Protein AF-A0A535TG79-F1 (afdb_monomer)

Mean predicted aligned error: 10.3 Å

Radius of gyration: 23.21 Å; Cα contacts (8 Å, |Δi|>4): 575; chains: 1; bounding box: 66×66×56 Å

Nearest PDB structures (foldseek):
  6aem-assembly2_B  TM=6.237E-01  e=4.304E-01  Vibrio anguillarum
  1fyh-assembly1_B  TM=4.056E-01  e=1.614E-01  Homo sapiens
  7t82-assembly2_B  TM=1.651E-01  e=1.382E-01  Staphylococcaceae
  1t5r-assembly1_F  TM=1.641E-01  e=1.884E-01  Staphylococcus phage PVL
  8dj7-assembly1_C  TM=2.093E-01  e=8.420E-01  Homo sapiens

Secondary structure (DSSP, 8-state):
---------PPP----TTGGG-SEEEEEEESSEEEEEEETT--EEEE---HHHHHHHHHTTS---------S---S----------EEE-STT-EEEE-SSEEEEEE-S--EEEEEEEESSSEEEEEEEEEEETTEEEEEEEEEEEEE-TT-EEEEEEESSS--SS--EEEE-SS-EEEEPPSEEE-TTGGG--PPPEEEEEEETTEEEEEEEPPTTS--EEEEEEESSSS--EE--S-EEPPTT-SEEEEEEEETT--B-SS-EEEE--

Solvent-accessible surface area (backbone atoms only — not comparable to full-atom values): 15442 Å² total; per-residue (Å²): 141,82,84,82,79,78,74,80,81,72,82,75,75,77,73,66,76,53,45,72,68,40,52,31,37,40,39,39,38,38,29,39,42,48,64,36,36,36,39,82,85,70,34,36,36,27,72,60,69,58,76,70,56,54,54,52,70,68,41,79,81,66,80,98,78,81,82,91,86,85,79,101,79,75,93,78,86,81,79,88,69,83,66,73,88,55,65,38,75,61,44,72,72,48,46,80,49,84,46,70,49,41,33,40,36,40,39,54,56,82,49,40,39,41,42,36,35,40,25,71,38,80,30,57,28,31,40,37,44,31,23,20,39,87,92,43,64,30,34,26,44,28,35,69,56,46,82,28,30,61,72,22,35,38,33,36,71,46,34,54,87,64,63,62,82,78,60,46,37,39,37,36,42,93,88,48,77,45,77,40,62,60,70,32,78,26,48,50,64,26,64,64,47,78,72,39,25,49,44,46,74,48,71,62,83,62,32,40,39,75,50,74,49,46,57,92,82,43,46,39,71,60,50,43,35,32,24,48,75,87,77,60,76,43,76,64,85,68,72,44,73,60,60,92,83,35,52,37,38,38,32,31,24,25,21,55,64,66,30,60,32,76,84,49,30,76,45,80,43,130

pLDDT: mean 84.08, std 22.54, range [28.81, 98.75]

Structure (mmCIF, N/CA/C/O backbone):
data_AF-A0A535TG79-F1
#
_entry.id   AF-A0A535TG79-F1
#
loop_
_atom_site.group_PDB
_atom_site.id
_atom_site.type_symbol
_atom_site.label_atom_id
_atom_site.label_alt_id
_atom_site.label_comp_id
_atom_site.label_asym_id
_atom_site.label_entity_id
_atom_site.label_seq_id
_atom_site.pdbx_PDB_ins_code
_atom_site.Cartn_x
_atom_site.Cartn_y
_atom_site.Cartn_z
_atom_site.occupancy
_atom_site.B_iso_or_equiv
_atom_site.auth_seq_id
_atom_site.auth_comp_id
_atom_site.auth_asym_id
_atom_site.auth_atom_id
_atom_site.pdbx_PDB_model_num
ATOM 1 N N . MET A 1 1 ? -35.114 24.772 5.000 1.00 37.31 1 MET A N 1
ATOM 2 C CA . MET A 1 1 ? -34.887 23.371 4.599 1.00 37.31 1 MET A CA 1
ATOM 3 C C . MET A 1 1 ? -34.227 23.437 3.242 1.00 37.31 1 MET A C 1
ATOM 5 O O . MET A 1 1 ? -34.923 23.634 2.260 1.00 37.31 1 MET A O 1
ATOM 9 N N . GLU A 1 2 ? -32.900 23.406 3.213 1.00 31.14 2 GLU A N 1
ATOM 10 C CA . GLU A 1 2 ? -32.134 23.263 1.975 1.00 31.14 2 GLU A CA 1
ATOM 11 C C . GLU A 1 2 ? -31.296 22.003 2.139 1.00 31.14 2 GLU A C 1
ATOM 13 O O . GLU A 1 2 ? -30.457 21.893 3.033 1.00 31.14 2 GLU A O 1
ATOM 18 N N . GLU A 1 3 ? -31.663 21.006 1.348 1.00 28.81 3 GLU A N 1
ATOM 19 C CA . GLU A 1 3 ? -31.124 19.661 1.355 1.00 28.81 3 GLU A CA 1
ATOM 20 C C . GLU A 1 3 ? -29.955 19.640 0.369 1.00 28.81 3 GLU A C 1
ATOM 22 O O . GLU A 1 3 ? -30.136 19.714 -0.845 1.00 28.81 3 GLU A O 1
ATOM 27 N N . ILE A 1 4 ? -28.732 19.625 0.899 1.00 36.19 4 ILE A N 1
ATOM 28 C CA . ILE A 1 4 ? -27.513 19.526 0.099 1.00 36.19 4 ILE A CA 1
ATOM 29 C C . ILE A 1 4 ? -27.281 18.036 -0.157 1.00 36.19 4 ILE A C 1
ATOM 31 O O . ILE A 1 4 ? -26.616 17.347 0.615 1.00 36.19 4 ILE A O 1
ATOM 35 N N . THR A 1 5 ? -27.885 17.507 -1.218 1.00 34.34 5 THR A N 1
ATOM 36 C CA . THR A 1 5 ? -27.636 16.138 -1.678 1.00 34.34 5 THR A CA 1
ATOM 37 C C . THR A 1 5 ? -26.241 16.060 -2.294 1.00 34.34 5 THR A C 1
ATOM 39 O O . THR A 1 5 ? -26.044 16.374 -3.468 1.00 34.34 5 THR A O 1
ATOM 42 N N . GLY A 1 6 ? -25.255 15.658 -1.493 1.00 30.36 6 GLY A N 1
ATOM 43 C CA . GLY A 1 6 ? -23.942 15.253 -1.982 1.00 30.36 6 GLY A CA 1
ATOM 44 C C . GLY A 1 6 ? -24.052 13.919 -2.713 1.00 30.36 6 GLY A C 1
ATOM 45 O O . GLY A 1 6 ? -24.188 12.870 -2.090 1.00 30.36 6 GLY A O 1
ATOM 46 N N . THR A 1 7 ? -24.007 13.951 -4.041 1.00 28.97 7 THR A N 1
ATOM 47 C CA . THR A 1 7 ? -23.772 12.764 -4.869 1.00 28.97 7 THR A CA 1
ATOM 48 C C . THR A 1 7 ? -22.426 12.130 -4.499 1.00 28.97 7 THR A C 1
ATOM 50 O O . THR A 1 7 ? -21.433 12.856 -4.402 1.00 28.97 7 THR A O 1
ATOM 53 N N . PRO A 1 8 ? -22.341 10.799 -4.328 1.00 32.41 8 PRO A N 1
ATOM 54 C CA . PRO A 1 8 ? -21.063 10.129 -4.145 1.00 32.41 8 PRO A CA 1
ATOM 55 C C . PRO A 1 8 ? -20.252 10.267 -5.436 1.00 32.41 8 PRO A C 1
ATOM 57 O O . PRO A 1 8 ? -20.721 9.905 -6.518 1.00 32.41 8 PRO A O 1
ATOM 60 N N . SER A 1 9 ? -19.048 10.832 -5.323 1.00 33.41 9 SER A N 1
ATOM 61 C CA . SER A 1 9 ? -18.090 10.909 -6.424 1.00 33.41 9 SER A CA 1
ATOM 62 C C . SER A 1 9 ? -17.848 9.503 -6.964 1.00 33.41 9 SER A C 1
ATOM 64 O O . SER A 1 9 ? -17.310 8.643 -6.269 1.00 33.41 9 SER A O 1
ATOM 66 N N . GLN A 1 10 ? -18.274 9.282 -8.204 1.00 32.66 10 GLN A N 1
ATOM 67 C CA . GLN A 1 10 ? -17.996 8.079 -8.971 1.00 32.66 10 GLN A CA 1
ATOM 68 C C . GLN A 1 10 ? -16.483 7.842 -9.034 1.00 32.66 10 GLN A C 1
ATOM 70 O O . GLN A 1 10 ? -15.710 8.784 -9.216 1.00 32.66 10 GLN A O 1
ATOM 75 N N . ASN A 1 11 ? -16.082 6.577 -8.884 1.00 34.84 11 ASN A N 1
ATOM 76 C CA . ASN A 1 11 ? -14.718 6.105 -9.102 1.00 34.84 11 ASN A CA 1
ATOM 77 C C . ASN A 1 11 ? -14.173 6.650 -10.431 1.00 34.84 11 ASN A C 1
ATOM 79 O O . ASN A 1 11 ? -14.700 6.276 -11.485 1.00 34.84 11 ASN A O 1
ATOM 83 N N . PRO A 1 12 ? -13.113 7.477 -10.430 1.00 34.78 12 PRO A N 1
ATOM 84 C CA . PRO A 1 12 ? -12.397 7.734 -11.657 1.00 34.78 12 PRO A CA 1
ATOM 85 C C . PRO A 1 12 ? -11.657 6.444 -12.013 1.00 34.78 12 PRO A C 1
ATOM 87 O O . PRO A 1 12 ? -10.817 5.950 -11.263 1.00 34.78 12 PRO A O 1
ATOM 90 N N . ASN A 1 13 ? -12.034 5.878 -13.154 1.00 37.28 13 ASN A N 1
ATOM 91 C CA . ASN A 1 13 ? -11.287 4.861 -13.882 1.00 37.28 13 ASN A CA 1
ATOM 92 C C . ASN A 1 13 ? -9.772 5.167 -13.775 1.00 37.28 13 ASN A C 1
ATOM 94 O O . ASN A 1 13 ? -9.396 6.299 -14.098 1.00 37.28 13 ASN A O 1
ATOM 98 N N . PRO A 1 14 ? -8.905 4.253 -13.292 1.00 43.69 14 PRO A N 1
ATOM 99 C CA . PRO A 1 14 ? -7.503 4.562 -13.024 1.00 43.69 14 PRO A CA 1
ATOM 100 C C . PRO A 1 14 ? -6.734 4.667 -14.343 1.00 43.69 14 PRO A C 1
ATOM 102 O O . PRO A 1 14 ? -6.039 3.746 -14.760 1.00 43.69 14 PRO A O 1
ATOM 105 N N . GLN A 1 15 ? -6.865 5.796 -15.037 1.00 45.34 15 GLN A N 1
ATOM 106 C CA . GLN A 1 15 ? -5.988 6.098 -16.154 1.00 45.34 15 GLN A CA 1
ATOM 107 C C . GLN A 1 15 ? -4.592 6.352 -15.590 1.00 45.34 15 GLN A C 1
ATOM 109 O O . GLN A 1 15 ? -4.335 7.384 -14.976 1.00 45.34 15 GLN A O 1
ATOM 114 N N . THR A 1 16 ? -3.678 5.420 -15.844 1.00 53.31 16 THR A N 1
ATOM 115 C CA . THR A 1 16 ? -2.222 5.505 -15.629 1.00 53.31 16 THR A CA 1
ATOM 116 C C . THR A 1 16 ? -1.558 6.553 -16.542 1.00 53.31 16 THR A C 1
ATOM 118 O O . THR A 1 16 ? -0.435 6.374 -17.010 1.00 53.31 16 THR A O 1
ATOM 121 N N . SER A 1 17 ? -2.266 7.650 -16.832 1.00 55.91 17 SER A N 1
ATOM 122 C CA . SER A 1 17 ? -2.030 8.562 -17.955 1.00 55.91 17 SER A CA 1
ATOM 123 C C . SER A 1 17 ? -0.645 9.215 -17.960 1.00 55.91 17 SER A C 1
ATOM 125 O O . SER A 1 17 ? -0.146 9.531 -19.038 1.00 55.91 17 SER A O 1
ATOM 127 N N . GLY A 1 18 ? 0.018 9.354 -16.804 1.00 69.44 18 GLY A N 1
ATOM 128 C CA . GLY A 1 18 ? 1.393 9.850 -16.739 1.00 69.44 18 GLY A CA 1
ATOM 129 C C . GLY A 1 18 ? 2.471 8.800 -17.040 1.00 69.44 18 GLY A C 1
ATOM 130 O O . GLY A 1 18 ? 3.529 9.144 -17.567 1.00 69.44 18 GLY A O 1
ATOM 131 N N . LEU A 1 19 ? 2.233 7.520 -16.733 1.00 82.12 19 LEU A N 1
ATOM 132 C CA . LEU A 1 19 ? 3.276 6.484 -16.698 1.00 82.12 19 LEU A CA 1
ATOM 133 C C . LEU A 1 19 ? 3.769 6.015 -18.072 1.00 82.12 19 LEU A C 1
ATOM 135 O O . LEU A 1 19 ? 4.864 5.463 -18.158 1.00 82.12 19 LEU A O 1
ATOM 139 N N . SER A 1 20 ? 3.003 6.240 -19.140 1.00 82.56 20 SER A N 1
ATOM 140 C CA . SER A 1 20 ? 3.397 5.891 -20.515 1.00 82.56 20 SER A CA 1
ATOM 141 C C . SER A 1 20 ? 4.601 6.691 -21.023 1.00 82.56 20 SER A C 1
ATOM 143 O O . SER A 1 20 ? 5.273 6.269 -21.958 1.00 82.56 20 SER A O 1
ATOM 145 N N . SER A 1 21 ? 4.891 7.836 -20.400 1.00 88.75 21 SER A N 1
ATOM 146 C CA . SER A 1 21 ? 6.032 8.695 -20.736 1.00 88.75 21 SER A CA 1
ATOM 147 C C . SER A 1 21 ? 7.263 8.463 -19.852 1.00 88.75 21 SER A C 1
ATOM 149 O O . SER A 1 21 ? 8.228 9.220 -19.951 1.00 88.75 21 SER A O 1
ATOM 151 N N . ALA A 1 22 ? 7.225 7.471 -18.957 1.00 93.12 22 ALA A N 1
ATOM 152 C CA . ALA A 1 22 ? 8.310 7.221 -18.020 1.00 93.12 22 ALA A CA 1
ATOM 153 C C . ALA A 1 22 ? 9.579 6.698 -18.720 1.00 93.12 22 ALA A C 1
ATOM 155 O O . ALA A 1 22 ? 9.508 5.862 -19.618 1.00 93.12 22 ALA A O 1
ATOM 156 N N . ASP A 1 23 ? 10.742 7.164 -18.265 1.00 94.31 23 ASP A N 1
ATOM 157 C CA . ASP A 1 23 ? 12.065 6.663 -18.650 1.00 94.31 23 ASP A CA 1
ATOM 158 C C . ASP A 1 23 ? 12.710 5.791 -17.561 1.00 94.31 23 ASP A C 1
ATOM 160 O O . ASP A 1 23 ? 13.651 5.042 -17.831 1.00 94.31 23 ASP A O 1
ATOM 164 N N . ARG A 1 24 ? 12.219 5.894 -16.319 1.00 96.31 24 ARG A N 1
ATOM 165 C CA . ARG A 1 24 ? 12.723 5.173 -15.146 1.00 96.31 24 ARG A CA 1
ATOM 166 C C . ARG A 1 24 ? 11.591 4.873 -14.172 1.00 96.31 24 ARG A C 1
ATOM 168 O O . ARG A 1 24 ? 10.646 5.651 -14.041 1.00 96.31 24 ARG A O 1
ATOM 175 N N . TRP A 1 25 ? 11.735 3.787 -13.417 1.00 97.06 25 TRP A N 1
ATOM 176 C CA . TRP A 1 25 ? 10.739 3.329 -12.450 1.00 97.06 25 TRP A CA 1
ATOM 177 C C . TRP A 1 25 ? 11.382 2.996 -11.111 1.00 97.06 25 TRP A C 1
ATOM 179 O O . TRP A 1 25 ? 12.424 2.344 -11.050 1.00 97.06 25 TRP A O 1
ATOM 189 N N . LEU A 1 26 ? 10.745 3.432 -10.028 1.00 97.81 26 LEU A N 1
ATOM 190 C CA . LEU A 1 26 ? 11.129 3.099 -8.663 1.00 97.81 26 LEU A CA 1
ATOM 191 C C . LEU A 1 26 ? 10.044 2.227 -8.035 1.00 97.81 26 LEU A C 1
ATOM 193 O O . LEU A 1 26 ? 8.944 2.705 -7.750 1.00 97.81 26 LEU A O 1
ATOM 197 N N . LEU A 1 27 ? 10.388 0.971 -7.768 1.00 98.50 27 LEU A N 1
ATOM 198 C CA . LEU A 1 27 ? 9.608 0.084 -6.917 1.00 98.50 27 LEU A CA 1
ATOM 199 C C . LEU A 1 27 ? 10.064 0.271 -5.468 1.00 98.50 27 LEU A C 1
ATOM 201 O O . LEU A 1 27 ? 11.254 0.156 -5.168 1.00 98.50 27 LEU A O 1
ATOM 205 N N . ARG A 1 28 ? 9.126 0.535 -4.561 1.00 98.31 28 ARG A N 1
ATOM 206 C CA . ARG A 1 28 ? 9.353 0.486 -3.112 1.00 98.31 28 ARG A CA 1
ATOM 207 C C . ARG A 1 28 ? 8.354 -0.471 -2.493 1.00 98.31 28 ARG A C 1
ATOM 209 O O . ARG A 1 28 ? 7.172 -0.413 -2.813 1.00 98.31 28 ARG A O 1
ATOM 216 N N . VAL A 1 29 ? 8.831 -1.303 -1.584 1.00 98.38 29 VAL A N 1
ATOM 217 C CA . VAL A 1 29 ? 8.017 -2.279 -0.866 1.00 98.38 29 VAL A CA 1
ATOM 218 C C . VAL A 1 29 ? 8.260 -2.090 0.620 1.00 98.38 29 VAL A C 1
ATOM 220 O O . VAL A 1 29 ? 9.416 -2.048 1.041 1.00 98.38 29 VAL A O 1
ATOM 223 N N . ARG A 1 30 ? 7.195 -1.946 1.409 1.00 97.50 30 ARG A N 1
ATOM 224 C CA . ARG A 1 30 ? 7.256 -1.957 2.877 1.00 97.50 30 ARG A CA 1
ATOM 225 C C . ARG A 1 30 ? 6.518 -3.189 3.375 1.00 97.50 30 ARG A C 1
ATOM 227 O O . ARG A 1 30 ? 5.366 -3.394 3.018 1.00 97.50 30 ARG A O 1
ATOM 234 N N . GLY A 1 31 ? 7.179 -3.997 4.186 1.00 95.94 31 GLY A N 1
ATOM 235 C CA . GLY A 1 31 ? 6.672 -5.292 4.634 1.00 95.94 31 GLY A CA 1
ATOM 236 C C . GLY A 1 31 ? 7.777 -6.340 4.660 1.00 95.94 31 GLY A C 1
ATOM 237 O O . GLY A 1 31 ? 8.830 -6.157 4.050 1.00 95.94 31 GLY A O 1
ATOM 238 N N . ASP A 1 32 ? 7.548 -7.423 5.398 1.00 95.38 32 ASP A N 1
ATOM 239 C CA . ASP A 1 32 ? 8.527 -8.498 5.581 1.00 95.38 32 ASP A CA 1
ATOM 240 C C . ASP A 1 32 ? 8.401 -9.516 4.442 1.00 95.38 32 ASP A C 1
ATOM 242 O O . ASP A 1 32 ? 7.823 -10.599 4.578 1.00 95.38 32 ASP A O 1
ATOM 246 N N . VAL A 1 33 ? 8.900 -9.110 3.274 1.00 95.88 33 VAL A N 1
ATOM 247 C CA . VAL A 1 33 ? 8.854 -9.890 2.037 1.00 95.88 33 VAL A CA 1
ATOM 248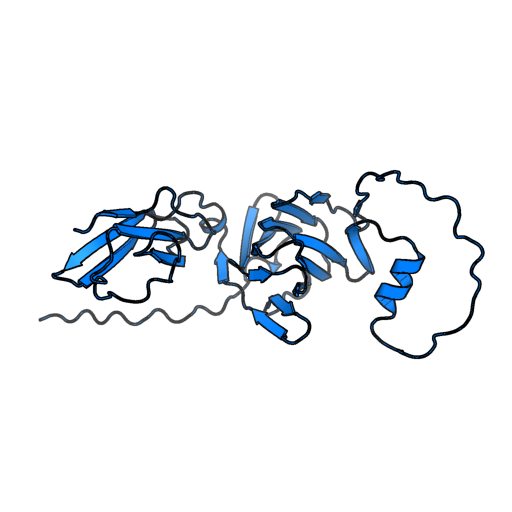 C C . VAL A 1 33 ? 10.201 -9.923 1.337 1.00 95.88 33 VAL A C 1
ATOM 250 O O . VAL A 1 33 ? 11.022 -9.013 1.435 1.00 95.88 33 VAL A O 1
ATOM 253 N N . GLN A 1 34 ? 10.410 -10.980 0.569 1.00 95.19 34 GLN A N 1
ATOM 254 C CA . GLN A 1 34 ? 11.452 -11.052 -0.436 1.00 95.19 34 GLN A CA 1
ATOM 255 C C . GLN A 1 34 ? 10.932 -10.518 -1.767 1.00 95.19 34 GLN A C 1
ATOM 257 O O . GLN A 1 34 ? 9.883 -10.958 -2.236 1.00 95.19 34 GLN A O 1
ATOM 262 N N . VAL A 1 35 ? 11.680 -9.602 -2.381 1.00 96.88 35 VAL A N 1
ATOM 263 C CA . VAL A 1 35 ? 11.358 -9.056 -3.703 1.00 96.88 35 VAL A CA 1
ATOM 264 C C . VAL A 1 35 ? 12.148 -9.795 -4.774 1.00 96.88 35 VAL A C 1
ATOM 266 O O . VAL A 1 35 ? 13.367 -9.939 -4.674 1.00 96.88 35 VAL A O 1
ATOM 269 N N . GLU A 1 36 ? 11.442 -10.220 -5.815 1.00 97.19 36 GLU A N 1
ATOM 270 C CA . GLU A 1 36 ? 12.019 -10.777 -7.031 1.00 97.19 36 GLU A CA 1
ATOM 271 C C . GLU A 1 36 ? 11.444 -10.060 -8.250 1.00 97.19 36 GLU A C 1
ATOM 273 O O . GLU A 1 36 ? 10.240 -9.820 -8.323 1.00 97.19 36 GLU A O 1
ATOM 278 N N . ILE A 1 37 ? 12.295 -9.711 -9.213 1.00 97.81 37 ILE A N 1
ATOM 279 C CA . ILE A 1 37 ? 11.866 -9.122 -10.485 1.00 97.81 37 ILE A CA 1
ATOM 280 C C . ILE A 1 37 ? 12.482 -9.915 -11.621 1.00 97.81 37 ILE A C 1
ATOM 282 O O . ILE A 1 37 ? 13.664 -10.249 -11.567 1.00 97.81 37 ILE A O 1
ATOM 286 N N . VAL A 1 38 ? 11.689 -10.193 -12.649 1.00 97.06 38 VAL A N 1
ATOM 287 C CA . VAL A 1 38 ? 12.150 -10.797 -13.901 1.00 97.06 38 VAL A CA 1
ATOM 288 C C . VAL A 1 38 ? 11.725 -9.908 -15.060 1.00 97.06 38 VAL A C 1
ATOM 290 O O . VAL A 1 38 ? 10.595 -9.410 -15.056 1.00 97.06 38 VAL A O 1
ATOM 293 N N . ASP A 1 39 ? 12.621 -9.694 -16.024 1.00 96.50 39 ASP A N 1
ATOM 294 C CA . ASP A 1 39 ? 12.279 -9.012 -17.273 1.00 96.50 39 ASP A CA 1
ATOM 295 C C . ASP A 1 39 ? 11.920 -9.969 -18.423 1.00 96.50 39 ASP A C 1
ATOM 297 O O . ASP A 1 39 ? 11.994 -11.190 -18.291 1.00 96.50 39 ASP A O 1
ATOM 301 N N . ASP A 1 40 ? 11.513 -9.420 -19.567 1.00 93.38 40 ASP A N 1
ATOM 302 C CA . ASP A 1 40 ? 11.153 -10.172 -20.779 1.00 93.38 40 ASP A CA 1
ATOM 303 C C . ASP A 1 40 ? 12.298 -11.017 -21.359 1.00 93.38 40 ASP A C 1
ATOM 305 O O . ASP A 1 40 ? 12.047 -11.971 -22.092 1.00 93.38 40 ASP A O 1
ATOM 309 N N . GLN A 1 41 ? 13.546 -10.693 -21.017 1.00 93.88 41 GLN A N 1
ATOM 310 C CA . GLN A 1 41 ? 14.741 -11.429 -21.431 1.00 93.88 41 GLN A CA 1
ATOM 311 C C . GLN A 1 41 ? 15.157 -12.492 -20.398 1.00 93.88 41 GLN A C 1
ATOM 313 O O . GLN A 1 41 ? 16.202 -13.128 -20.547 1.00 93.88 41 GLN A O 1
ATOM 318 N N . GLY A 1 42 ? 14.369 -12.681 -19.333 1.00 92.00 42 GLY A N 1
ATOM 319 C CA . GLY A 1 42 ? 14.639 -13.639 -18.260 1.00 92.00 42 GLY A CA 1
ATOM 320 C C . GLY A 1 42 ? 15.739 -13.204 -17.287 1.00 92.00 42 GLY A C 1
A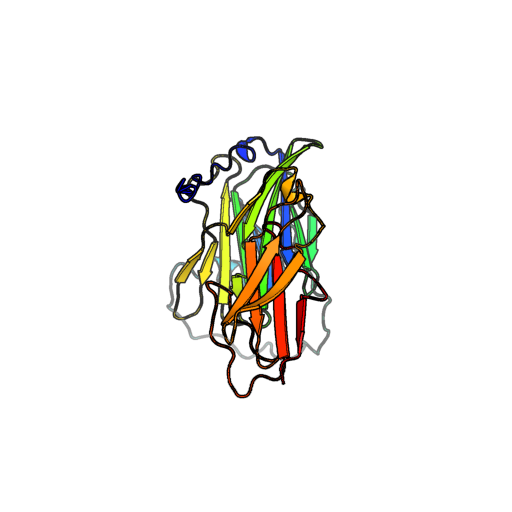TOM 321 O O . GLY A 1 42 ? 16.175 -14.008 -16.459 1.00 92.00 42 GLY A O 1
ATOM 322 N N . ARG A 1 43 ? 16.203 -11.950 -17.356 1.00 94.62 43 ARG A N 1
ATOM 323 C CA . ARG A 1 43 ? 17.179 -11.392 -16.406 1.00 94.62 43 ARG A CA 1
ATOM 324 C C . ARG A 1 43 ? 16.466 -11.079 -15.095 1.00 94.62 43 ARG A C 1
ATOM 326 O O . ARG A 1 43 ? 15.273 -10.776 -15.089 1.00 94.62 43 ARG A O 1
ATOM 333 N N . ARG A 1 44 ? 17.181 -11.172 -13.971 1.00 94.94 44 ARG A N 1
ATOM 334 C CA . ARG A 1 44 ? 16.570 -11.206 -12.636 1.00 94.94 44 ARG A CA 1
ATOM 335 C C . ARG A 1 44 ? 17.152 -10.194 -11.659 1.00 94.94 44 ARG A C 1
ATOM 337 O O . ARG A 1 44 ? 18.320 -9.813 -11.733 1.00 94.94 44 ARG A O 1
ATOM 344 N N . ILE A 1 45 ? 16.317 -9.820 -10.700 1.00 95.50 45 ILE A N 1
ATOM 345 C CA . ILE A 1 45 ? 16.686 -9.200 -9.429 1.00 95.50 45 ILE A CA 1
ATOM 346 C C . ILE A 1 45 ? 16.116 -10.077 -8.318 1.00 95.50 45 ILE A C 1
ATOM 348 O O . ILE A 1 45 ? 14.955 -10.469 -8.398 1.00 95.50 45 ILE A O 1
ATOM 352 N N . GLY A 1 46 ? 16.902 -10.382 -7.290 1.00 92.25 46 GLY A N 1
ATOM 353 C CA . GLY A 1 46 ? 16.453 -11.180 -6.144 1.00 92.25 46 GLY A CA 1
ATOM 354 C C . GLY A 1 46 ? 17.605 -11.954 -5.514 1.00 92.25 46 GLY A C 1
ATOM 355 O O . GLY A 1 46 ? 18.765 -11.673 -5.827 1.00 92.25 46 GLY A O 1
ATOM 356 N N . PRO A 1 47 ? 17.344 -12.912 -4.610 1.00 85.81 47 PRO A N 1
ATOM 357 C CA . PRO A 1 47 ? 18.402 -13.787 -4.124 1.00 85.81 47 PRO A CA 1
ATOM 358 C C . PRO A 1 47 ? 19.055 -14.564 -5.252 1.00 85.81 47 PRO A C 1
ATOM 360 O O . PRO A 1 47 ? 18.422 -14.896 -6.257 1.00 85.81 47 PRO A O 1
ATOM 363 N N . PHE A 1 48 ? 20.341 -14.828 -5.070 1.00 80.75 48 PHE A N 1
ATOM 364 C CA . PHE A 1 48 ? 21.098 -15.653 -5.984 1.00 80.75 48 PHE A CA 1
ATOM 365 C C . PHE A 1 48 ? 20.522 -17.074 -6.016 1.00 80.75 48 PHE A C 1
ATOM 367 O O . PHE A 1 48 ? 20.280 -17.670 -4.969 1.00 80.75 48 PHE A O 1
ATOM 374 N N . LEU A 1 49 ? 20.326 -17.597 -7.225 1.00 73.44 49 LEU A N 1
ATOM 375 C CA . LEU A 1 49 ? 19.931 -18.981 -7.485 1.00 73.44 49 LEU A CA 1
ATOM 376 C C . LEU A 1 49 ? 21.099 -19.689 -8.180 1.00 73.44 49 LEU A C 1
ATOM 378 O O . LEU A 1 49 ? 21.624 -19.161 -9.173 1.00 73.44 49 LEU A O 1
ATOM 382 N N . GLU A 1 50 ? 21.504 -20.863 -7.684 1.00 63.00 50 GLU A N 1
ATOM 383 C CA . GLU A 1 50 ? 22.488 -21.703 -8.378 1.00 63.00 50 GLU A CA 1
ATOM 384 C C . GLU A 1 50 ? 21.883 -22.209 -9.711 1.00 63.00 50 GLU A C 1
ATOM 386 O O . GLU A 1 50 ? 20.668 -22.209 -9.909 1.00 63.00 50 GLU A O 1
ATOM 391 N N . ARG A 1 51 ? 22.719 -22.566 -10.702 1.00 51.84 51 ARG A N 1
ATOM 392 C CA . ARG A 1 51 ? 22.239 -22.881 -12.069 1.00 51.84 51 ARG A CA 1
ATOM 393 C C . ARG A 1 51 ? 21.229 -24.036 -12.124 1.00 51.84 51 ARG A C 1
ATOM 395 O O . ARG A 1 51 ? 20.380 -24.010 -13.007 1.00 51.84 51 ARG A O 1
ATOM 402 N N . GLU A 1 52 ? 21.302 -24.993 -11.204 1.00 49.94 52 GLU A N 1
ATOM 403 C CA . GLU A 1 52 ? 20.346 -26.107 -11.107 1.00 49.94 52 GLU A CA 1
ATOM 404 C C . GLU A 1 52 ? 18.945 -25.611 -10.698 1.00 49.94 52 GLU A C 1
ATOM 406 O O . GLU A 1 52 ? 17.958 -25.956 -11.348 1.00 49.94 52 GLU A O 1
ATOM 411 N N . ASP A 1 53 ? 18.862 -24.664 -9.757 1.00 50.59 53 ASP A N 1
ATOM 412 C CA . ASP A 1 53 ? 17.601 -24.029 -9.336 1.00 50.59 53 ASP A CA 1
ATOM 413 C C . ASP A 1 53 ? 16.967 -23.175 -10.452 1.00 50.59 53 ASP A C 1
ATOM 415 O O . ASP A 1 53 ? 15.744 -23.009 -10.521 1.00 50.59 53 ASP A O 1
ATOM 419 N N . ARG A 1 54 ? 17.791 -22.622 -11.358 1.00 50.44 54 ARG A N 1
ATOM 420 C CA . ARG A 1 54 ? 17.313 -21.828 -12.507 1.00 50.44 54 ARG A CA 1
ATOM 421 C C . ARG A 1 54 ? 16.531 -22.681 -13.506 1.00 50.44 54 ARG A C 1
ATOM 423 O O . ARG A 1 54 ? 15.554 -22.194 -14.071 1.00 50.44 54 ARG A O 1
ATOM 430 N N . GLU A 1 55 ? 16.941 -23.931 -13.724 1.00 43.66 55 GLU A N 1
ATOM 431 C CA . GLU A 1 55 ? 16.235 -24.854 -14.620 1.00 43.66 55 GLU A CA 1
ATOM 432 C C . GLU A 1 55 ? 14.971 -25.437 -13.971 1.00 43.66 55 GLU A C 1
ATOM 434 O O . GLU A 1 55 ? 13.972 -25.632 -14.663 1.00 43.66 55 GLU A O 1
ATOM 439 N N . GLU A 1 56 ? 14.954 -25.638 -12.650 1.00 43.84 56 GLU A N 1
ATOM 440 C CA . GLU A 1 56 ? 13.752 -26.069 -11.920 1.00 43.84 56 GLU A CA 1
ATOM 441 C C . GLU A 1 56 ? 12.675 -24.971 -11.850 1.00 43.84 56 GLU A C 1
ATOM 443 O O . GLU A 1 56 ? 11.493 -25.250 -12.072 1.00 43.84 56 GLU A O 1
ATOM 448 N N . GLY A 1 57 ? 13.070 -23.705 -11.667 1.00 43.00 57 GLY A N 1
ATOM 449 C CA . GLY A 1 57 ? 12.164 -22.548 -11.718 1.00 43.00 57 GLY A CA 1
ATOM 450 C C . GLY A 1 57 ? 11.546 -22.289 -13.101 1.00 43.00 57 GLY A C 1
ATOM 451 O O . GLY A 1 57 ? 10.451 -21.736 -13.193 1.00 43.00 57 GLY A O 1
ATOM 452 N N . LEU A 1 58 ? 12.209 -22.735 -14.176 1.00 44.19 58 LEU A N 1
ATOM 453 C CA . LEU A 1 58 ? 11.685 -22.721 -15.550 1.00 44.19 58 LEU A CA 1
ATOM 454 C C . LEU A 1 58 ? 10.833 -23.964 -15.878 1.00 44.19 58 LEU A C 1
ATOM 456 O O . LEU A 1 58 ? 10.030 -23.928 -16.811 1.00 44.19 58 LEU A O 1
ATOM 460 N N . ARG A 1 59 ? 10.967 -25.059 -15.113 1.00 38.69 59 ARG A N 1
ATOM 461 C CA . ARG A 1 59 ? 10.237 -26.328 -15.315 1.00 38.69 59 ARG A CA 1
ATOM 462 C C . ARG A 1 59 ? 8.943 -26.461 -14.511 1.00 38.69 59 ARG A C 1
ATOM 464 O O . ARG A 1 59 ? 8.135 -27.327 -14.839 1.00 38.69 59 ARG A O 1
ATOM 471 N N . VAL A 1 60 ? 8.652 -25.574 -13.556 1.00 40.38 60 VAL A N 1
ATOM 472 C CA . VAL A 1 60 ? 7.359 -25.564 -12.827 1.00 40.38 60 VAL A CA 1
ATOM 473 C C . VAL A 1 60 ? 6.137 -25.169 -13.681 1.00 40.38 60 VAL A C 1
ATOM 475 O O . VAL A 1 60 ? 5.031 -25.042 -13.161 1.00 40.38 60 VAL A O 1
ATOM 478 N N . GLY A 1 61 ? 6.301 -25.054 -15.004 1.00 43.81 61 GLY A N 1
ATOM 479 C CA . GLY A 1 61 ? 5.204 -25.005 -15.969 1.00 43.81 61 GLY A CA 1
ATOM 480 C C . GLY A 1 61 ? 4.730 -26.368 -16.487 1.00 43.81 61 GLY A C 1
ATOM 481 O O . GLY A 1 61 ? 3.536 -26.512 -16.720 1.00 43.81 61 GLY A O 1
ATOM 482 N N . TRP A 1 62 ? 5.591 -27.377 -16.678 1.00 34.59 62 TRP A N 1
ATOM 483 C CA . TRP A 1 62 ? 5.179 -28.625 -17.342 1.00 34.59 62 TRP A CA 1
ATOM 484 C C . TRP A 1 62 ? 6.059 -29.821 -16.933 1.00 34.59 62 TRP A C 1
ATOM 486 O O . TRP A 1 62 ? 7.277 -29.776 -17.057 1.00 34.59 62 TRP A O 1
ATOM 496 N N . PHE A 1 63 ? 5.392 -30.912 -16.534 1.00 29.89 63 PHE A N 1
ATOM 497 C CA . PHE A 1 63 ? 5.892 -32.266 -16.221 1.00 29.89 63 PHE A CA 1
ATOM 498 C C . PHE A 1 63 ? 6.331 -32.574 -14.780 1.00 29.89 63 PHE A C 1
ATOM 500 O O . PHE A 1 63 ? 7.495 -32.797 -14.458 1.00 29.89 63 PHE A O 1
ATOM 507 N N . ARG A 1 64 ? 5.315 -32.824 -13.944 1.00 40.22 64 ARG A N 1
ATOM 508 C CA . ARG A 1 64 ? 5.379 -33.808 -12.854 1.00 40.22 64 ARG A CA 1
ATOM 509 C C . ARG A 1 64 ? 5.427 -35.224 -13.445 1.00 40.22 64 ARG A C 1
ATOM 511 O O . ARG A 1 64 ? 4.391 -35.873 -13.479 1.00 40.22 64 ARG A O 1
ATOM 518 N N . GLN A 1 65 ? 6.587 -35.710 -13.899 1.00 38.78 65 GLN A N 1
ATOM 519 C CA . GLN A 1 65 ? 6.839 -37.161 -13.984 1.00 38.78 65 GLN A CA 1
ATOM 520 C C . GLN A 1 65 ? 8.311 -37.518 -14.250 1.00 38.78 65 GLN A C 1
ATOM 522 O O . GLN A 1 65 ? 8.710 -37.726 -15.389 1.00 38.78 65 GLN A O 1
ATOM 527 N N . LYS A 1 66 ? 9.104 -37.642 -13.183 1.00 31.56 66 LYS A N 1
ATOM 528 C CA . LYS A 1 66 ? 9.926 -38.830 -12.875 1.00 31.56 66 LYS A CA 1
ATOM 529 C C . LYS A 1 66 ? 10.804 -38.519 -11.667 1.00 31.56 66 LYS A C 1
ATOM 531 O O . LYS A 1 66 ? 11.738 -37.734 -11.750 1.00 31.56 66 LYS A O 1
ATOM 536 N N . ARG A 1 67 ? 10.455 -39.132 -10.539 1.00 38.53 67 ARG A N 1
ATOM 537 C CA . ARG A 1 67 ? 11.417 -39.446 -9.487 1.00 38.53 67 ARG A CA 1
ATOM 538 C C . ARG A 1 67 ? 12.109 -40.765 -9.832 1.00 38.53 67 ARG A C 1
ATOM 540 O O . ARG A 1 67 ? 11.587 -41.513 -10.657 1.00 38.53 67 ARG A O 1
ATOM 547 N N . GLU A 1 68 ? 13.181 -41.005 -9.081 1.00 39.38 68 GLU A N 1
ATOM 548 C CA . GLU A 1 68 ? 13.899 -42.272 -8.886 1.00 39.38 68 GLU A CA 1
ATOM 549 C C . GLU A 1 68 ? 14.958 -42.545 -9.949 1.00 39.38 68 GLU A C 1
ATOM 551 O O . GLU A 1 68 ? 14.699 -43.141 -10.987 1.00 39.38 68 GLU A O 1
ATOM 556 N N . ASP A 1 69 ? 16.149 -41.993 -9.723 1.00 38.44 69 ASP A N 1
ATOM 557 C CA . ASP A 1 69 ? 17.320 -42.753 -9.262 1.00 38.44 69 ASP A CA 1
ATOM 558 C C . ASP A 1 69 ? 18.549 -41.846 -9.373 1.00 38.44 69 ASP A C 1
ATOM 560 O O . ASP A 1 69 ? 18.809 -41.348 -10.459 1.00 38.44 69 ASP A O 1
ATOM 564 N N . GLU A 1 70 ? 19.260 -41.596 -8.264 1.00 37.28 70 GLU A N 1
ATOM 565 C CA . GLU A 1 70 ? 20.730 -41.442 -8.227 1.00 37.28 70 GLU A CA 1
ATOM 566 C C . GLU A 1 70 ? 21.237 -41.063 -6.816 1.00 37.28 70 GLU A C 1
ATOM 568 O O . GLU A 1 70 ? 21.079 -39.945 -6.332 1.00 37.28 70 GLU A O 1
ATOM 573 N N . GLY A 1 71 ? 21.855 -42.052 -6.160 1.00 31.78 71 GLY A N 1
ATOM 574 C CA . GLY A 1 71 ? 23.188 -41.932 -5.556 1.00 31.78 71 GLY A CA 1
ATOM 575 C C . GLY A 1 71 ? 23.381 -41.044 -4.325 1.00 31.78 71 GLY A C 1
ATOM 576 O O . GLY A 1 71 ? 23.802 -39.895 -4.423 1.00 31.78 71 GLY A O 1
ATOM 577 N N . GLU A 1 72 ? 23.240 -41.639 -3.140 1.00 38.22 72 GLU A N 1
ATOM 578 C CA . GLU A 1 72 ? 23.755 -41.111 -1.872 1.00 38.22 72 GLU A CA 1
ATOM 579 C C . GLU A 1 72 ? 25.298 -41.149 -1.803 1.00 38.22 72 GLU A C 1
ATOM 581 O O . GLU A 1 72 ? 25.851 -41.957 -1.070 1.00 38.22 72 GLU A O 1
ATOM 586 N N . GLU A 1 73 ? 26.027 -40.285 -2.520 1.00 35.16 73 GLU A N 1
ATOM 587 C CA . GLU A 1 73 ? 27.506 -40.261 -2.407 1.00 35.16 73 GLU A CA 1
ATOM 588 C C . GLU A 1 73 ? 28.161 -38.864 -2.487 1.00 35.16 73 GLU A C 1
ATOM 590 O O . GLU A 1 73 ? 29.325 -38.713 -2.845 1.00 35.16 73 GLU A O 1
ATOM 595 N N . GLY A 1 74 ? 27.442 -37.815 -2.069 1.00 32.00 74 GLY A N 1
ATOM 596 C CA . GLY A 1 74 ? 27.987 -36.446 -1.949 1.00 32.00 74 GLY A CA 1
ATOM 597 C C . GLY A 1 74 ? 27.788 -35.777 -0.583 1.00 32.00 74 GLY A C 1
ATOM 598 O O . GLY A 1 74 ? 28.044 -34.585 -0.425 1.00 32.00 74 GLY A O 1
ATOM 599 N N . ARG A 1 75 ? 27.291 -36.510 0.422 1.00 37.91 75 ARG A N 1
ATOM 600 C CA . ARG A 1 75 ? 26.798 -35.955 1.698 1.00 37.91 75 ARG A CA 1
ATOM 601 C C . ARG A 1 75 ? 27.871 -35.689 2.756 1.00 37.91 75 ARG A C 1
ATOM 603 O O . ARG A 1 75 ? 27.590 -35.785 3.939 1.00 37.91 75 ARG A O 1
ATOM 610 N N . HIS A 1 76 ? 29.083 -35.298 2.391 1.00 36.72 76 HIS A N 1
ATOM 611 C CA . HIS A 1 76 ? 30.042 -34.822 3.389 1.00 36.72 76 HIS A CA 1
ATOM 612 C C . HIS A 1 76 ? 30.906 -33.723 2.788 1.00 36.72 76 HIS A C 1
ATOM 614 O O . HIS A 1 76 ? 31.847 -34.030 2.072 1.00 36.72 76 HIS A O 1
ATOM 620 N N . LEU A 1 77 ? 30.535 -32.463 3.071 1.00 38.06 77 LEU A N 1
ATOM 621 C CA . LEU A 1 77 ? 31.356 -31.233 3.141 1.00 38.06 77 LEU A CA 1
ATOM 622 C C . LEU A 1 77 ? 30.521 -29.986 2.774 1.00 38.06 77 LEU A C 1
ATOM 624 O O . LEU A 1 77 ? 30.812 -29.284 1.814 1.00 38.06 77 LEU A O 1
ATOM 628 N N . ARG A 1 78 ? 29.490 -29.657 3.562 1.00 38.06 78 ARG A N 1
ATOM 629 C CA . ARG A 1 78 ? 28.980 -28.273 3.660 1.00 38.06 78 ARG A CA 1
ATOM 630 C C . ARG A 1 78 ? 28.676 -27.959 5.125 1.00 38.06 78 ARG A C 1
ATOM 632 O O . ARG A 1 78 ? 27.531 -27.847 5.546 1.00 38.06 78 ARG A O 1
ATOM 639 N N . GLN A 1 79 ? 29.734 -27.893 5.934 1.00 35.81 79 GLN A N 1
ATOM 640 C CA . GLN A 1 79 ? 29.658 -27.266 7.252 1.00 35.81 79 GLN A CA 1
ATOM 641 C C . GLN A 1 79 ? 29.301 -25.788 7.066 1.00 35.81 79 GLN A C 1
ATOM 643 O O . GLN A 1 79 ? 30.101 -25.037 6.522 1.00 35.81 79 GLN A O 1
ATOM 648 N N . ASN A 1 80 ? 28.096 -25.414 7.501 1.00 38.09 80 ASN A N 1
ATOM 649 C CA . ASN A 1 80 ? 27.731 -24.180 8.209 1.00 38.09 80 ASN A CA 1
ATOM 650 C C . ASN A 1 80 ? 28.653 -22.948 8.042 1.00 38.09 80 ASN A C 1
ATOM 652 O O . ASN A 1 80 ? 29.074 -22.330 9.018 1.00 38.09 80 ASN A O 1
ATOM 656 N N . GLN A 1 81 ? 28.922 -22.537 6.807 1.00 33.69 81 GLN A N 1
ATOM 657 C CA . GLN A 1 81 ? 29.233 -21.148 6.506 1.00 33.69 81 GLN A CA 1
ATOM 658 C C . GLN A 1 81 ? 27.923 -20.520 6.057 1.00 33.69 81 GLN A C 1
ATOM 660 O O . GLN A 1 81 ? 27.427 -20.816 4.972 1.00 33.69 81 GLN A O 1
ATOM 665 N N . THR A 1 82 ? 27.335 -19.680 6.906 1.00 36.41 82 THR A N 1
ATOM 666 C CA . THR A 1 82 ? 26.332 -18.709 6.476 1.00 36.41 82 THR A CA 1
ATOM 667 C C . THR A 1 82 ? 27.025 -17.793 5.477 1.00 36.41 82 THR A C 1
ATOM 669 O O . THR A 1 82 ? 27.653 -16.800 5.846 1.00 36.41 82 THR A O 1
ATOM 672 N N . LEU A 1 83 ? 26.982 -18.179 4.201 1.00 41.69 83 LEU A N 1
ATOM 673 C CA . LEU A 1 83 ? 27.362 -17.300 3.111 1.00 41.69 83 LEU A CA 1
ATOM 674 C C . LEU A 1 83 ? 26.544 -16.011 3.277 1.00 41.69 83 LEU A C 1
ATOM 676 O O . LEU A 1 83 ? 25.361 -16.090 3.634 1.00 41.69 83 LEU A O 1
ATOM 680 N N . PRO A 1 84 ? 27.139 -14.824 3.067 1.00 51.16 84 PRO A N 1
ATOM 681 C CA . PRO A 1 84 ? 26.351 -13.601 3.001 1.00 51.16 84 PRO A CA 1
ATOM 682 C C . PRO A 1 84 ? 25.205 -13.818 2.010 1.00 51.16 84 PRO A C 1
ATOM 684 O O . PRO A 1 84 ? 25.386 -14.525 1.024 1.00 51.16 84 PRO A O 1
ATOM 687 N N . SER A 1 85 ? 24.023 -13.253 2.261 1.00 60.97 85 SER A N 1
ATOM 688 C CA . SER A 1 85 ? 22.917 -13.333 1.303 1.00 60.97 85 SER A CA 1
ATOM 689 C C . SER A 1 85 ? 23.353 -12.675 -0.009 1.00 60.97 85 SER A C 1
ATOM 691 O O . SER A 1 85 ? 23.353 -11.448 -0.123 1.00 60.97 85 SER A O 1
ATOM 693 N N . ILE A 1 86 ? 23.799 -13.481 -0.971 1.00 79.31 86 ILE A N 1
ATOM 694 C CA . ILE A 1 86 ? 24.210 -13.007 -2.288 1.00 79.31 86 ILE A CA 1
ATOM 695 C C . ILE A 1 86 ? 22.930 -12.723 -3.065 1.00 79.31 86 ILE A C 1
ATOM 697 O O . ILE A 1 86 ? 22.007 -13.539 -3.095 1.00 79.31 86 ILE A O 1
ATOM 701 N N . PHE A 1 87 ? 22.875 -11.550 -3.683 1.00 85.69 87 PHE A N 1
ATOM 702 C CA . PHE A 1 87 ? 21.779 -11.152 -4.552 1.00 85.69 87 PHE A CA 1
ATOM 703 C C . PHE A 1 87 ? 22.251 -11.127 -6.004 1.00 85.69 87 PHE A C 1
ATOM 705 O O . PHE A 1 87 ? 23.383 -10.739 -6.295 1.00 85.69 87 PHE A O 1
ATOM 712 N N . GLU A 1 88 ? 21.367 -11.523 -6.912 1.00 91.25 88 GLU A N 1
ATOM 713 C CA . GLU A 1 88 ? 21.533 -11.339 -8.347 1.00 91.25 88 GLU A CA 1
ATOM 714 C C . GLU A 1 88 ? 20.873 -10.023 -8.769 1.00 91.25 88 GLU A C 1
ATOM 716 O O . GLU A 1 88 ? 19.749 -9.724 -8.369 1.00 91.25 88 GLU A O 1
ATOM 721 N N . VAL A 1 89 ? 21.582 -9.242 -9.586 1.00 93.62 89 VAL A N 1
ATOM 722 C CA . VAL A 1 89 ? 21.061 -8.052 -10.270 1.00 93.62 89 VAL A CA 1
ATOM 723 C C . VAL A 1 89 ? 21.577 -8.100 -11.706 1.00 93.62 89 VAL A C 1
ATOM 725 O O . VAL A 1 89 ? 22.634 -7.556 -12.015 1.00 93.62 89 VAL A O 1
ATOM 728 N N . SER A 1 90 ? 20.872 -8.824 -12.576 1.00 95.44 90 SER A N 1
ATOM 729 C CA . SER A 1 90 ? 21.266 -9.023 -13.979 1.00 95.44 90 SER A CA 1
ATOM 730 C C . SER A 1 90 ? 20.475 -8.169 -14.975 1.00 95.44 90 SER A C 1
ATOM 732 O O . SER A 1 90 ? 20.845 -8.104 -16.147 1.00 95.44 90 SER A O 1
ATOM 734 N N . ILE A 1 91 ? 19.432 -7.463 -14.524 1.00 96.44 91 ILE A N 1
ATOM 735 C CA . ILE A 1 91 ? 18.697 -6.482 -15.338 1.00 96.44 91 ILE A CA 1
ATOM 736 C C . ILE A 1 91 ? 19.577 -5.228 -15.542 1.00 96.44 91 ILE A C 1
ATOM 738 O O . ILE A 1 91 ? 19.969 -4.596 -14.555 1.00 96.44 91 ILE A O 1
ATOM 742 N N . PRO A 1 92 ? 19.906 -4.825 -16.786 1.00 96.38 92 PRO A N 1
ATOM 743 C CA . PRO A 1 92 ? 20.794 -3.697 -17.035 1.00 96.38 92 PRO A CA 1
ATOM 744 C C . PRO A 1 92 ? 20.247 -2.373 -16.507 1.00 96.38 92 PRO A C 1
ATOM 746 O O . PRO A 1 92 ? 19.073 -2.044 -16.665 1.00 96.38 92 PRO A O 1
ATOM 749 N N . GLY A 1 93 ? 21.134 -1.600 -15.879 1.00 94.69 93 GLY A N 1
ATOM 750 C CA . GLY A 1 93 ? 20.785 -0.310 -15.291 1.00 94.69 93 GLY A CA 1
ATOM 751 C C . GLY A 1 93 ? 19.888 -0.404 -14.053 1.00 94.69 93 GLY A C 1
ATOM 752 O O . GLY A 1 93 ? 19.470 0.635 -13.538 1.00 94.69 93 GLY A O 1
ATOM 753 N N . ALA A 1 94 ? 19.590 -1.611 -13.563 1.00 97.44 94 ALA A N 1
ATOM 754 C CA . ALA A 1 94 ? 18.852 -1.777 -12.329 1.00 97.44 94 ALA A CA 1
ATOM 755 C C . ALA A 1 94 ? 19.745 -1.589 -11.097 1.00 97.44 94 ALA A C 1
ATOM 757 O O . ALA A 1 94 ? 20.930 -1.922 -11.099 1.00 97.44 94 ALA A O 1
ATOM 758 N N . SER A 1 95 ? 19.157 -1.096 -10.010 1.00 97.12 95 SER A N 1
ATOM 759 C CA . SER A 1 95 ? 19.780 -1.131 -8.686 1.00 97.12 95 SER A CA 1
ATOM 760 C C . SER A 1 95 ? 18.815 -1.732 -7.678 1.00 97.12 95 SER A C 1
ATOM 762 O O . SER A 1 95 ? 17.613 -1.481 -7.756 1.00 97.12 95 SER A O 1
ATOM 764 N N . TYR A 1 96 ? 19.344 -2.510 -6.738 1.00 96.25 96 TYR A N 1
ATOM 765 C CA . TYR A 1 96 ? 18.564 -3.247 -5.753 1.00 96.25 96 TYR A CA 1
ATOM 766 C C . TYR A 1 96 ? 19.100 -2.983 -4.351 1.00 96.25 96 TYR A C 1
ATOM 768 O O . TYR A 1 96 ? 20.293 -3.146 -4.095 1.00 96.25 96 TYR A O 1
ATOM 776 N N . LYS A 1 97 ? 18.216 -2.558 -3.449 1.00 95.81 97 LYS A N 1
ATOM 777 C CA . LYS A 1 97 ? 18.519 -2.319 -2.037 1.00 95.81 97 LYS A CA 1
ATOM 778 C C . LYS A 1 97 ? 17.489 -3.053 -1.179 1.00 95.81 97 LYS A C 1
ATOM 780 O O . LYS A 1 97 ? 16.447 -2.467 -0.867 1.00 95.81 97 LYS A O 1
ATOM 785 N N . PRO A 1 98 ? 17.734 -4.334 -0.863 1.00 92.81 98 PRO A N 1
ATOM 786 C CA . PRO A 1 98 ? 16.887 -5.085 0.046 1.00 92.81 98 PRO A CA 1
ATOM 787 C C . PRO A 1 98 ? 17.224 -4.773 1.501 1.00 92.81 98 PRO A C 1
ATOM 789 O O . PRO A 1 98 ? 18.374 -4.872 1.922 1.00 92.81 98 PRO A O 1
ATOM 792 N N . GLU A 1 99 ? 16.199 -4.484 2.288 1.00 90.19 99 GLU A N 1
ATOM 793 C CA . GLU A 1 99 ? 16.227 -4.546 3.747 1.00 90.19 99 GLU A CA 1
ATOM 794 C C . GLU A 1 99 ? 15.084 -5.452 4.218 1.00 90.19 99 GLU A C 1
ATOM 796 O O . GLU A 1 99 ? 14.249 -5.900 3.431 1.00 90.19 99 GLU A O 1
ATOM 801 N N . ARG A 1 100 ? 15.046 -5.759 5.518 1.00 86.94 100 ARG A N 1
ATOM 802 C CA . ARG A 1 100 ? 14.080 -6.724 6.064 1.00 86.94 100 ARG A CA 1
ATOM 803 C C . ARG A 1 100 ? 12.629 -6.284 5.868 1.00 86.94 100 ARG A C 1
ATOM 805 O O . ARG A 1 100 ? 11.797 -7.098 5.505 1.00 86.94 100 ARG A O 1
ATOM 812 N N . THR A 1 101 ? 12.334 -5.018 6.144 1.00 91.88 101 THR A N 1
ATOM 813 C CA . THR A 1 101 ? 10.967 -4.467 6.126 1.00 91.88 101 THR A CA 1
ATOM 814 C C . THR A 1 101 ? 10.785 -3.361 5.096 1.00 91.88 101 THR A C 1
ATOM 816 O O . THR A 1 101 ? 9.692 -2.811 4.967 1.00 91.88 101 THR A O 1
ATOM 819 N N . PHE A 1 102 ? 11.848 -3.018 4.373 1.00 95.81 102 PHE A N 1
ATOM 820 C CA . PHE A 1 102 ? 11.833 -2.029 3.313 1.00 95.81 102 PHE A CA 1
ATOM 821 C C . PHE A 1 102 ? 12.734 -2.498 2.180 1.00 95.81 102 PHE A C 1
ATOM 823 O O . PHE A 1 102 ? 13.880 -2.859 2.395 1.00 95.81 102 PHE A O 1
ATOM 830 N N . THR A 1 103 ? 12.236 -2.498 0.956 1.00 96.94 103 THR A N 1
ATOM 831 C CA . THR A 1 103 ? 13.044 -2.825 -0.216 1.00 96.94 103 THR A CA 1
ATOM 832 C C . THR A 1 103 ? 12.813 -1.780 -1.288 1.00 96.94 103 THR A C 1
ATOM 834 O O . THR A 1 103 ? 11.681 -1.350 -1.509 1.00 96.94 103 THR A O 1
ATOM 837 N N . SER A 1 104 ? 13.881 -1.378 -1.977 1.00 98.06 104 SER A N 1
ATOM 838 C CA . SER A 1 104 ? 13.776 -0.510 -3.149 1.00 98.06 104 SER A CA 1
ATOM 839 C C . SER A 1 104 ? 14.509 -1.082 -4.358 1.00 98.06 104 SER A C 1
ATOM 841 O O . SER A 1 104 ? 15.604 -1.636 -4.238 1.00 98.06 104 SER A O 1
ATOM 843 N N . VAL A 1 105 ? 13.887 -0.936 -5.529 1.00 98.44 105 VAL A N 1
ATOM 844 C CA . VAL A 1 105 ? 14.458 -1.292 -6.829 1.00 98.44 105 VAL A CA 1
ATOM 845 C C . VAL A 1 105 ? 14.287 -0.116 -7.781 1.00 98.44 105 VAL A C 1
ATOM 847 O O . VAL A 1 105 ? 13.173 0.365 -7.976 1.00 98.44 105 VAL A O 1
ATOM 850 N N . LEU A 1 106 ? 15.384 0.338 -8.382 1.00 98.19 106 LEU A N 1
ATOM 851 C CA . LEU A 1 106 ? 15.357 1.297 -9.487 1.00 98.19 106 LEU A CA 1
ATOM 852 C C . LEU A 1 106 ? 15.554 0.537 -10.796 1.00 98.19 106 LEU A C 1
ATOM 854 O O . LEU A 1 106 ? 16.517 -0.216 -10.903 1.00 98.19 106 LEU A O 1
ATOM 858 N N . LEU A 1 107 ? 14.687 0.775 -11.775 1.00 97.50 107 LEU A N 1
ATOM 859 C CA . LEU A 1 107 ? 14.769 0.266 -13.144 1.00 97.50 107 LEU A CA 1
ATOM 860 C C . LEU A 1 107 ? 14.959 1.465 -14.077 1.00 97.50 107 LEU A C 1
ATOM 862 O O . LEU A 1 107 ? 14.196 2.428 -13.997 1.00 97.50 107 LEU A O 1
ATOM 866 N N . THR A 1 108 ? 15.994 1.445 -14.920 1.00 96.75 108 THR A N 1
ATOM 867 C CA . THR A 1 108 ? 16.367 2.603 -15.762 1.00 96.75 108 THR A CA 1
ATOM 868 C C . THR A 1 108 ? 16.254 2.361 -17.261 1.00 96.75 108 THR A C 1
ATOM 870 O O . THR A 1 108 ? 16.636 3.215 -18.056 1.00 96.75 108 THR A O 1
ATOM 873 N N . GLN A 1 109 ? 15.745 1.197 -17.647 1.00 94.31 109 GLN A N 1
ATOM 874 C CA . GLN A 1 109 ? 15.467 0.855 -19.032 1.00 94.31 109 GLN A CA 1
ATOM 875 C C . GLN A 1 109 ? 13.975 0.549 -19.168 1.00 94.31 109 GLN A C 1
ATOM 877 O O . GLN A 1 109 ? 13.368 0.120 -18.189 1.00 94.31 109 GLN A O 1
ATOM 882 N N . PRO A 1 110 ? 13.365 0.783 -20.338 1.00 92.88 110 PRO A N 1
ATOM 883 C CA . PRO A 1 110 ? 12.046 0.243 -20.629 1.00 92.88 110 PRO A CA 1
ATOM 884 C C . PRO A 1 110 ? 12.116 -1.288 -20.755 1.00 92.88 110 PRO A C 1
ATOM 886 O O . PRO A 1 110 ? 13.152 -1.840 -21.131 1.00 92.88 110 PRO A O 1
ATOM 889 N N . GLY A 1 111 ? 11.014 -1.967 -20.456 1.00 92.88 111 GLY A N 1
ATOM 890 C CA . GLY A 1 111 ? 10.905 -3.419 -20.497 1.00 92.88 111 GLY A CA 1
ATOM 891 C C . GLY A 1 111 ? 9.531 -3.922 -20.057 1.00 92.88 111 GLY A C 1
ATOM 892 O O . GLY A 1 111 ? 8.639 -3.153 -19.691 1.00 92.88 111 GLY A O 1
ATOM 893 N N . MET A 1 112 ? 9.367 -5.242 -20.069 1.00 94.81 112 MET A N 1
ATOM 894 C CA . MET A 1 112 ? 8.305 -5.898 -19.306 1.00 94.81 112 MET A CA 1
ATOM 895 C C . MET A 1 112 ? 8.891 -6.326 -17.973 1.00 94.81 112 MET A C 1
ATOM 897 O O . MET A 1 112 ? 9.926 -6.981 -17.965 1.00 94.81 112 MET A O 1
ATOM 901 N N . TYR A 1 113 ? 8.228 -6.021 -16.866 1.00 96.56 113 TYR A N 1
ATOM 902 C CA . TYR A 1 113 ? 8.679 -6.423 -15.539 1.00 96.56 113 TYR A CA 1
ATOM 903 C C . TYR A 1 113 ? 7.607 -7.235 -14.838 1.00 96.56 113 TYR A C 1
ATOM 905 O O . TYR A 1 113 ? 6.483 -6.766 -14.676 1.00 96.56 113 TYR A O 1
ATOM 913 N N . THR A 1 114 ? 7.960 -8.437 -14.392 1.00 97.75 114 THR A N 1
ATOM 914 C CA . THR A 1 114 ? 7.149 -9.206 -13.445 1.00 97.75 114 THR A CA 1
ATOM 915 C C . THR A 1 114 ? 7.761 -9.058 -12.064 1.00 97.75 114 THR A C 1
ATOM 917 O O . THR A 1 114 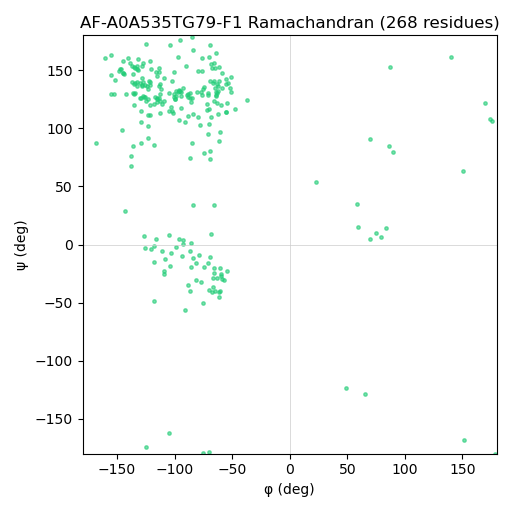? 8.866 -9.541 -11.826 1.00 97.75 114 THR A O 1
ATOM 920 N N . CYS A 1 115 ? 7.048 -8.387 -11.166 1.00 98.06 115 CYS A N 1
ATOM 921 C CA . CYS A 1 115 ? 7.451 -8.162 -9.783 1.00 98.06 115 CYS A CA 1
ATOM 922 C C . CYS A 1 115 ? 6.728 -9.166 -8.886 1.00 98.06 115 CYS A C 1
ATOM 924 O O . CYS A 1 115 ? 5.499 -9.216 -8.907 1.00 98.06 115 CYS A O 1
ATOM 926 N N . LYS A 1 116 ? 7.471 -9.935 -8.088 1.00 97.88 116 LYS A N 1
ATOM 927 C CA . LYS A 1 116 ? 6.951 -10.922 -7.138 1.00 97.88 116 LYS A CA 1
ATOM 928 C C . LYS A 1 116 ? 7.428 -10.615 -5.719 1.00 97.88 116 LYS A C 1
ATOM 930 O O . LYS A 1 116 ? 8.581 -10.248 -5.498 1.00 97.88 116 LYS A O 1
ATOM 935 N N . PHE A 1 117 ? 6.530 -10.801 -4.761 1.00 97.62 117 PHE A N 1
ATOM 936 C CA . PHE A 1 117 ? 6.724 -10.571 -3.334 1.00 97.62 117 PHE A CA 1
ATOM 937 C C . PHE A 1 117 ? 6.430 -11.872 -2.592 1.00 97.62 117 PHE A C 1
ATOM 939 O O . PHE A 1 117 ? 5.284 -12.318 -2.574 1.00 97.62 117 PHE A O 1
ATOM 946 N N . LEU A 1 118 ? 7.450 -12.501 -2.009 1.00 95.69 118 LEU A N 1
ATOM 9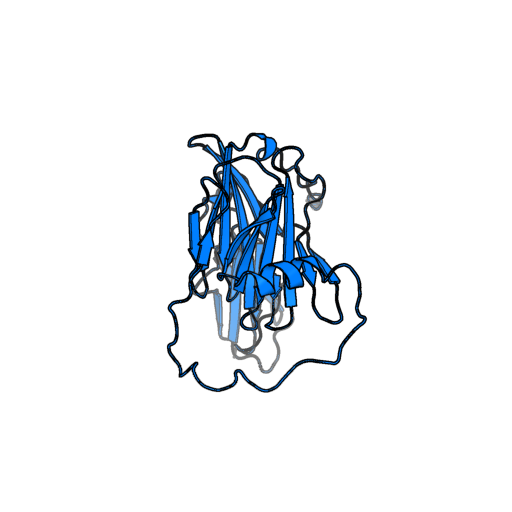47 C CA . LEU A 1 118 ? 7.297 -13.737 -1.236 1.00 95.69 118 LEU A CA 1
ATOM 948 C C . LEU A 1 118 ? 7.309 -13.414 0.258 1.00 95.69 118 LEU A C 1
ATOM 950 O O . LEU A 1 118 ? 8.235 -12.754 0.730 1.00 95.69 118 LEU A O 1
ATOM 954 N N . GLY A 1 119 ? 6.297 -13.864 1.001 1.00 93.75 119 GLY A N 1
ATOM 955 C CA . GLY A 1 119 ? 6.208 -13.598 2.437 1.00 93.75 119 GLY A CA 1
ATOM 956 C C . GLY A 1 119 ? 7.309 -14.275 3.245 1.00 93.75 119 GLY A C 1
ATOM 957 O O . GLY A 1 119 ? 7.647 -15.430 3.000 1.00 93.75 119 GLY A O 1
ATOM 958 N N . ARG A 1 120 ? 7.852 -13.557 4.233 1.00 92.81 120 ARG A N 1
ATOM 959 C CA . ARG A 1 120 ? 8.802 -14.096 5.227 1.00 92.81 120 ARG A CA 1
ATOM 960 C C . ARG A 1 120 ? 8.205 -14.221 6.621 1.00 92.81 120 ARG A C 1
ATOM 962 O O . ARG A 1 120 ? 8.710 -14.988 7.427 1.00 92.81 120 ARG A O 1
ATOM 969 N N . SER A 1 121 ? 7.164 -13.444 6.891 1.00 93.75 121 SER A N 1
ATOM 970 C CA . SER A 1 121 ? 6.299 -13.523 8.063 1.00 93.75 121 SER A CA 1
ATOM 971 C C . SER A 1 121 ? 4.935 -12.917 7.698 1.00 93.75 121 SER A C 1
ATOM 973 O O . SER A 1 121 ? 4.837 -12.223 6.677 1.00 93.75 121 SER A O 1
ATOM 975 N N . PRO A 1 122 ? 3.862 -13.168 8.473 1.00 94.25 122 PRO A N 1
ATOM 976 C CA . PRO A 1 122 ? 2.592 -12.471 8.286 1.00 94.25 122 PRO A CA 1
ATOM 977 C C . PRO A 1 122 ? 2.780 -10.951 8.351 1.00 94.25 122 PRO A C 1
ATOM 979 O O . PRO A 1 122 ? 3.128 -10.398 9.393 1.00 94.25 122 PRO A O 1
ATOM 982 N N . SER A 1 123 ? 2.550 -10.268 7.231 1.00 92.94 123 SER A N 1
ATOM 983 C CA . SER A 1 123 ? 2.698 -8.819 7.123 1.00 92.94 123 SER A CA 1
ATOM 984 C C . SER A 1 123 ? 1.662 -8.208 6.179 1.00 92.94 123 SER A C 1
ATOM 986 O O . SER A 1 123 ? 1.233 -8.823 5.203 1.00 92.94 123 SER A O 1
ATOM 988 N N . ALA A 1 124 ? 1.247 -6.980 6.494 1.00 94.88 124 ALA A N 1
ATOM 989 C CA . ALA A 1 124 ? 0.475 -6.134 5.593 1.00 94.88 124 ALA A CA 1
ATOM 990 C C . ALA A 1 124 ? 1.469 -5.334 4.743 1.00 94.88 124 ALA A C 1
ATOM 992 O O . ALA A 1 124 ? 2.207 -4.502 5.273 1.00 94.88 124 ALA A O 1
ATOM 993 N N . VAL A 1 125 ? 1.540 -5.647 3.451 1.00 97.38 125 VAL A N 1
ATOM 994 C CA . VAL A 1 125 ? 2.594 -5.177 2.550 1.00 97.38 125 VAL A CA 1
ATOM 995 C C . VAL A 1 125 ? 2.100 -4.002 1.721 1.00 97.38 125 VAL A C 1
ATOM 997 O O . VAL A 1 125 ? 1.108 -4.108 1.003 1.00 97.38 125 VAL A O 1
ATOM 1000 N N . ASP A 1 126 ? 2.831 -2.897 1.784 1.00 98.12 126 ASP A N 1
ATOM 1001 C CA . ASP A 1 126 ? 2.620 -1.737 0.927 1.00 98.12 126 ASP A CA 1
ATOM 1002 C C . ASP A 1 126 ? 3.560 -1.799 -0.281 1.00 98.12 126 ASP A C 1
ATOM 1004 O O . ASP A 1 126 ? 4.773 -1.984 -0.130 1.00 98.12 126 ASP A O 1
ATOM 1008 N N . VAL A 1 127 ? 3.022 -1.586 -1.482 1.00 98.56 127 VAL A N 1
ATOM 1009 C CA . VAL A 1 127 ? 3.785 -1.593 -2.738 1.00 98.56 127 VAL A CA 1
ATOM 1010 C C . VAL A 1 127 ? 3.567 -0.281 -3.477 1.00 98.56 127 VAL A C 1
ATOM 1012 O O . VAL A 1 127 ? 2.438 0.073 -3.804 1.00 98.56 127 VAL A O 1
ATOM 1015 N N . TYR A 1 128 ? 4.657 0.416 -3.784 1.00 98.44 128 TYR A N 1
ATOM 1016 C CA . TYR A 1 128 ? 4.665 1.650 -4.564 1.00 98.44 128 TYR A CA 1
ATOM 1017 C C . TYR A 1 128 ? 5.442 1.429 -5.855 1.00 98.44 128 TYR A C 1
ATOM 1019 O O . TYR A 1 128 ? 6.612 1.048 -5.804 1.00 98.44 128 TYR A O 1
ATOM 1027 N N . PHE A 1 129 ? 4.837 1.739 -6.996 1.00 97.81 129 PHE A N 1
ATOM 1028 C CA . PHE A 1 129 ? 5.503 1.727 -8.294 1.00 97.81 129 PHE A CA 1
ATOM 1029 C C . PHE A 1 129 ? 5.382 3.108 -8.937 1.00 97.81 129 PHE A C 1
ATOM 1031 O O . PHE A 1 129 ? 4.319 3.495 -9.422 1.00 97.81 129 PHE A O 1
ATOM 1038 N N . THR A 1 130 ? 6.467 3.878 -8.873 1.00 97.56 130 THR A N 1
ATOM 1039 C CA . THR A 1 130 ? 6.519 5.270 -9.337 1.00 97.56 130 THR A CA 1
ATOM 1040 C C . THR A 1 130 ? 7.272 5.365 -10.656 1.00 97.56 130 THR A C 1
ATOM 1042 O O . THR A 1 130 ? 8.408 4.897 -10.733 1.00 97.56 130 THR A O 1
ATOM 1045 N N . GLY A 1 131 ? 6.696 6.037 -11.653 1.00 96.00 131 GLY A N 1
ATOM 1046 C CA . GLY A 1 131 ? 7.420 6.421 -12.866 1.00 96.00 131 GLY A CA 1
ATOM 1047 C C . GLY A 1 131 ? 8.079 7.795 -12.751 1.00 96.00 131 GLY A C 1
ATOM 1048 O O . GLY A 1 131 ? 7.624 8.676 -12.018 1.00 96.00 131 GLY A O 1
ATOM 1049 N N . PHE A 1 132 ? 9.148 7.985 -13.510 1.00 96.38 132 PHE A N 1
ATOM 1050 C CA . PHE A 1 132 ? 9.843 9.255 -13.678 1.00 96.38 132 PHE A CA 1
ATOM 1051 C C . PHE A 1 132 ? 10.080 9.502 -15.160 1.00 96.38 132 PHE A C 1
ATOM 1053 O O . PHE A 1 132 ? 10.237 8.549 -15.914 1.00 96.38 132 PHE A O 1
ATOM 1060 N N . ASN A 1 133 ? 10.124 10.768 -15.558 1.00 94.69 133 ASN A N 1
ATOM 1061 C CA . ASN A 1 133 ? 10.644 11.205 -16.848 1.00 94.69 133 ASN A CA 1
ATOM 1062 C C . ASN A 1 133 ? 11.653 12.319 -16.575 1.00 94.69 133 ASN A C 1
ATOM 1064 O O . ASN A 1 133 ? 11.294 13.363 -16.019 1.00 94.69 133 ASN A O 1
ATOM 1068 N N . ALA A 1 134 ? 12.926 12.073 -16.885 1.00 91.00 134 ALA A N 1
ATOM 1069 C CA . ALA A 1 134 ? 14.036 12.897 -16.438 1.00 91.00 134 ALA A CA 1
ATOM 1070 C C . ALA A 1 134 ? 13.931 13.161 -14.922 1.00 91.00 134 ALA A C 1
ATOM 1072 O O . ALA A 1 134 ? 13.867 12.226 -14.126 1.00 91.00 134 ALA A O 1
ATOM 1073 N N . THR A 1 135 ? 13.911 14.417 -14.480 1.00 88.94 135 THR A N 1
ATOM 1074 C CA . THR A 1 135 ? 13.791 14.777 -13.057 1.00 88.94 135 THR A CA 1
ATOM 1075 C C . THR A 1 135 ? 12.345 14.862 -12.560 1.00 88.94 135 THR A C 1
ATOM 1077 O O . THR A 1 135 ? 12.130 15.038 -11.360 1.00 88.94 135 THR A O 1
ATOM 1080 N N . THR A 1 136 ? 11.356 14.717 -13.444 1.00 93.00 136 THR A N 1
ATOM 1081 C CA . THR A 1 136 ? 9.939 14.842 -13.102 1.00 93.00 136 THR A CA 1
ATOM 1082 C C . THR A 1 136 ? 9.390 13.507 -12.614 1.00 93.00 136 THR A C 1
ATOM 1084 O O . THR A 1 136 ? 9.493 12.483 -13.288 1.00 93.00 136 THR A O 1
ATOM 1087 N N . ARG A 1 137 ? 8.778 13.524 -11.428 1.00 95.12 137 ARG A N 1
ATOM 1088 C CA . ARG A 1 137 ? 7.981 12.410 -10.906 1.00 95.12 137 ARG A CA 1
ATOM 1089 C C . ARG A 1 137 ? 6.641 12.363 -11.640 1.00 95.12 137 ARG A C 1
ATOM 1091 O O . ARG A 1 137 ? 6.016 13.405 -11.811 1.00 95.12 137 ARG A O 1
ATOM 1098 N N . LEU A 1 138 ? 6.219 11.173 -12.044 1.00 96.00 138 LEU A N 1
ATOM 1099 C CA . LEU A 1 138 ? 4.923 10.905 -12.668 1.00 96.00 138 LEU A CA 1
ATOM 1100 C C . LEU A 1 138 ? 3.997 10.230 -11.645 1.00 96.00 138 LEU A C 1
ATOM 1102 O O . LEU A 1 138 ? 4.246 10.288 -10.437 1.00 96.00 138 LEU A O 1
ATOM 1106 N N . ASP A 1 139 ? 2.930 9.594 -12.117 1.00 95.31 139 ASP A N 1
ATOM 1107 C CA . ASP A 1 139 ? 2.008 8.890 -11.235 1.00 95.31 139 ASP A CA 1
ATOM 1108 C C . ASP A 1 139 ? 2.707 7.746 -10.476 1.00 95.31 139 ASP A C 1
ATOM 1110 O O . ASP A 1 139 ? 3.704 7.160 -10.915 1.00 95.31 139 ASP A O 1
ATOM 1114 N N . THR A 1 140 ? 2.173 7.431 -9.301 1.00 97.12 140 THR A N 1
ATOM 1115 C CA . THR A 1 140 ? 2.572 6.289 -8.481 1.00 97.12 140 THR A CA 1
ATOM 1116 C C . THR A 1 140 ? 1.387 5.356 -8.323 1.00 97.12 140 THR A C 1
ATOM 1118 O O . THR A 1 140 ? 0.353 5.745 -7.786 1.00 97.12 140 THR A O 1
ATOM 1121 N N . ILE A 1 141 ? 1.552 4.111 -8.754 1.00 97.12 141 ILE A N 1
ATOM 1122 C CA . ILE A 1 141 ? 0.625 3.035 -8.414 1.00 97.12 141 ILE A CA 1
ATOM 1123 C C . ILE A 1 141 ? 0.911 2.618 -6.976 1.00 97.12 141 ILE A C 1
ATOM 1125 O O . ILE A 1 141 ? 2.061 2.326 -6.638 1.00 97.12 141 ILE A O 1
ATOM 1129 N N . TYR A 1 142 ? -0.127 2.578 -6.148 1.00 97.94 142 TYR A N 1
ATOM 1130 C CA . TYR A 1 142 ? -0.030 2.202 -4.748 1.00 97.94 142 TYR A CA 1
ATOM 1131 C C . TYR A 1 142 ? -0.994 1.063 -4.412 1.00 97.94 142 TYR A C 1
ATOM 1133 O O . TYR A 1 142 ? -2.196 1.162 -4.660 1.00 97.94 142 TYR A O 1
ATOM 1141 N N . PHE A 1 143 ? -0.462 -0.006 -3.822 1.00 98.31 143 PHE A N 1
ATOM 1142 C CA . PHE A 1 143 ? -1.229 -1.065 -3.171 1.00 98.31 143 PHE A CA 1
ATOM 1143 C C . PHE A 1 143 ? -0.978 -0.980 -1.670 1.00 98.31 143 PHE A C 1
ATOM 1145 O O . PHE A 1 143 ? 0.172 -1.076 -1.238 1.00 98.31 143 PHE A O 1
ATOM 1152 N N . HIS A 1 144 ? -2.041 -0.795 -0.896 1.00 97.00 144 HIS A N 1
ATOM 1153 C CA . HIS A 1 144 ? -1.983 -0.689 0.554 1.00 97.00 144 HIS A CA 1
ATOM 1154 C C . HIS A 1 144 ? -2.268 -2.033 1.218 1.00 97.00 144 HIS A C 1
ATOM 1156 O O . HIS A 1 144 ? -3.268 -2.681 0.901 1.00 97.00 144 HIS A O 1
ATOM 1162 N N . GLY A 1 145 ? -1.439 -2.404 2.193 1.00 95.94 145 GLY A N 1
ATOM 1163 C CA . GLY A 1 145 ? -1.775 -3.435 3.173 1.00 95.94 145 GLY A CA 1
ATOM 1164 C C . GLY A 1 145 ? -2.112 -4.811 2.592 1.00 95.94 145 GLY A C 1
ATOM 1165 O O . GLY A 1 145 ? -2.955 -5.512 3.150 1.00 95.94 145 GLY A O 1
ATOM 1166 N N . VAL A 1 146 ? -1.464 -5.215 1.496 1.00 97.00 146 VAL A N 1
ATOM 1167 C CA . VAL A 1 146 ? -1.653 -6.537 0.883 1.00 97.00 146 VAL A CA 1
ATOM 1168 C C . VAL A 1 146 ? -1.283 -7.618 1.909 1.00 97.00 146 VAL A C 1
ATOM 1170 O O . VAL A 1 146 ? -0.138 -7.640 2.364 1.00 97.00 146 VAL A O 1
ATOM 1173 N N . PRO A 1 147 ? -2.202 -8.521 2.294 1.00 96.00 147 PRO A N 1
ATOM 1174 C CA . PRO A 1 147 ? -1.931 -9.496 3.342 1.00 96.00 147 PRO A CA 1
ATOM 1175 C C . PRO A 1 147 ? -1.076 -10.641 2.792 1.00 96.00 147 PRO A C 1
ATOM 1177 O O . PRO A 1 147 ? -1.580 -11.529 2.103 1.00 96.00 147 PRO A O 1
ATOM 1180 N N . ILE A 1 148 ? 0.220 -10.632 3.108 1.00 95.56 148 ILE A N 1
ATOM 1181 C CA . ILE A 1 148 ? 1.167 -11.668 2.687 1.00 95.56 148 ILE A CA 1
ATOM 1182 C C . ILE A 1 148 ? 1.695 -12.400 3.925 1.00 95.56 148 ILE A C 1
ATOM 1184 O O . ILE A 1 148 ? 2.256 -11.808 4.841 1.00 95.56 148 ILE A O 1
ATOM 1188 N N . SER A 1 149 ? 1.510 -13.715 3.943 1.00 94.81 149 SER A N 1
ATOM 1189 C CA . SER A 1 149 ? 2.093 -14.670 4.889 1.00 94.81 149 SER A CA 1
ATOM 1190 C C . SER A 1 149 ? 3.242 -15.465 4.263 1.00 94.81 149 SER A C 1
ATOM 1192 O O . SER A 1 149 ? 3.425 -15.450 3.047 1.00 94.81 149 SER A O 1
ATOM 1194 N N . GLU A 1 150 ? 3.953 -16.245 5.080 1.00 94.31 150 GLU A N 1
ATOM 1195 C CA . GLU A 1 150 ? 5.034 -17.162 4.668 1.00 94.31 150 GLU A CA 1
ATOM 1196 C C . GLU A 1 150 ? 4.638 -18.174 3.582 1.00 94.31 150 GLU A C 1
ATOM 1198 O O . GLU A 1 150 ? 5.497 -18.697 2.878 1.00 94.31 150 GLU A O 1
ATOM 1203 N N . ARG A 1 151 ? 3.340 -18.466 3.439 1.00 92.62 151 ARG A N 1
ATOM 1204 C CA . ARG A 1 151 ? 2.807 -19.434 2.462 1.00 92.62 151 ARG A CA 1
ATOM 1205 C C . ARG A 1 151 ? 2.127 -18.783 1.266 1.00 92.62 151 ARG A C 1
ATOM 1207 O O . ARG A 1 151 ? 1.476 -19.461 0.478 1.00 92.62 151 ARG A O 1
ATOM 1214 N N . SER A 1 152 ? 2.238 -17.468 1.148 1.00 94.81 152 SER A N 1
ATOM 1215 C CA . SER A 1 152 ? 1.614 -16.711 0.072 1.00 94.81 152 SER A CA 1
ATOM 1216 C C . SER A 1 152 ? 2.633 -15.841 -0.642 1.00 94.81 152 SER A C 1
ATOM 1218 O O . SER A 1 152 ? 3.653 -15.440 -0.078 1.00 94.81 152 SER A O 1
ATOM 1220 N N . SER A 1 153 ? 2.326 -15.510 -1.885 1.00 96.50 153 SER A N 1
ATOM 1221 C CA . SER A 1 153 ? 3.059 -14.512 -2.646 1.00 96.50 153 SER A CA 1
ATOM 1222 C C . SER A 1 153 ? 2.098 -13.592 -3.371 1.00 96.50 153 SER A C 1
ATOM 1224 O O . SER A 1 153 ? 0.994 -13.995 -3.725 1.00 96.50 153 SER A O 1
ATOM 1226 N N . ALA A 1 154 ? 2.535 -12.368 -3.614 1.00 97.69 154 ALA A N 1
ATOM 1227 C CA . ALA A 1 154 ? 1.846 -11.437 -4.487 1.00 97.69 154 ALA A CA 1
ATOM 1228 C C . ALA A 1 154 ? 2.697 -11.151 -5.718 1.00 97.69 154 ALA A C 1
ATOM 1230 O O . ALA A 1 154 ? 3.923 -11.121 -5.625 1.00 97.69 154 ALA A O 1
ATOM 1231 N N . GLN A 1 155 ? 2.066 -10.894 -6.857 1.00 97.88 155 GLN A N 1
ATOM 1232 C CA . GLN A 1 155 ? 2.780 -10.461 -8.051 1.00 97.88 155 GLN A CA 1
ATOM 1233 C C . GLN A 1 155 ? 1.967 -9.493 -8.900 1.00 97.88 155 GLN A C 1
ATOM 1235 O O . GLN A 1 155 ? 0.746 -9.585 -8.953 1.00 97.88 155 GLN A O 1
ATOM 1240 N N . PHE A 1 156 ? 2.647 -8.615 -9.628 1.00 96.31 156 PHE A N 1
ATOM 1241 C CA . PHE A 1 156 ? 2.055 -7.889 -10.749 1.00 96.31 156 PHE A CA 1
ATOM 1242 C C . PHE A 1 156 ? 3.037 -7.850 -11.921 1.00 96.31 156 PHE A C 1
ATOM 1244 O O . PHE A 1 156 ? 4.254 -7.920 -11.730 1.00 96.31 156 PHE A O 1
ATOM 1251 N N . ALA A 1 157 ? 2.502 -7.730 -13.133 1.00 94.81 157 ALA A N 1
ATOM 1252 C CA . ALA A 1 157 ? 3.283 -7.526 -14.345 1.00 94.81 157 ALA A CA 1
ATOM 1253 C C . ALA A 1 157 ? 3.018 -6.126 -14.905 1.00 94.81 157 ALA A C 1
ATOM 1255 O O . ALA A 1 157 ? 1.876 -5.666 -14.923 1.00 94.81 157 ALA A O 1
ATOM 1256 N N . TYR A 1 158 ? 4.069 -5.452 -15.363 1.00 94.38 158 TYR A N 1
ATOM 1257 C CA . TYR A 1 158 ? 3.982 -4.112 -15.927 1.00 94.38 158 TYR A CA 1
ATOM 1258 C C . TYR A 1 158 ? 4.814 -4.008 -17.203 1.00 94.38 158 TYR A C 1
ATOM 1260 O O . TYR A 1 158 ? 6.027 -4.216 -17.181 1.00 94.38 158 TYR A O 1
ATOM 1268 N N . SER A 1 159 ? 4.157 -3.676 -18.314 1.00 92.94 159 SER A N 1
ATOM 1269 C CA . SER A 1 159 ? 4.824 -3.293 -19.557 1.00 92.94 159 SER A CA 1
ATOM 1270 C C . SER A 1 159 ? 5.059 -1.795 -19.571 1.00 92.94 159 SER A C 1
ATOM 1272 O O . SER A 1 159 ? 4.119 -1.022 -19.398 1.00 92.94 159 SER A O 1
ATOM 1274 N N . THR A 1 160 ? 6.285 -1.362 -19.840 1.00 89.38 160 THR A N 1
ATOM 1275 C CA . THR A 1 160 ? 6.543 0.059 -20.101 1.00 89.38 160 THR A CA 1
ATOM 1276 C C . THR A 1 160 ? 6.217 0.456 -21.542 1.00 89.38 160 THR A C 1
ATOM 1278 O O . THR A 1 160 ? 6.136 1.643 -21.831 1.00 89.38 160 THR A O 1
ATOM 1281 N N . TYR A 1 161 ? 6.068 -0.514 -22.451 1.00 88.62 161 TYR A N 1
ATOM 1282 C CA . TYR A 1 161 ? 5.739 -0.275 -23.861 1.00 88.62 161 TYR A CA 1
ATOM 1283 C C . TYR A 1 161 ? 4.231 -0.168 -24.087 1.00 88.62 161 TYR A C 1
ATOM 1285 O O . TYR A 1 161 ? 3.782 0.671 -24.862 1.00 88.62 161 TYR A O 1
ATOM 1293 N N . ASP A 1 162 ? 3.468 -1.014 -23.397 1.00 88.62 162 ASP A N 1
ATOM 1294 C CA . ASP A 1 162 ? 2.012 -1.093 -23.475 1.00 88.62 162 ASP A CA 1
ATOM 1295 C C . ASP A 1 162 ? 1.427 -1.271 -22.063 1.00 88.62 162 ASP A C 1
ATOM 1297 O O . ASP A 1 162 ? 1.111 -2.394 -21.652 1.00 88.62 162 ASP A O 1
ATOM 1301 N N . PRO A 1 163 ? 1.380 -0.191 -21.256 1.00 86.75 163 PRO A N 1
ATOM 1302 C CA . PRO A 1 163 ? 0.920 -0.269 -19.877 1.00 86.75 163 PRO A CA 1
ATOM 1303 C C . PRO A 1 163 ? -0.451 -0.944 -19.763 1.00 86.75 163 PRO A C 1
ATOM 1305 O O . PRO A 1 163 ? -1.371 -0.599 -20.508 1.00 86.75 163 PRO A O 1
ATOM 1308 N N . PRO A 1 164 ? -0.632 -1.875 -18.811 1.00 84.25 164 PRO A N 1
ATOM 1309 C CA . PRO A 1 164 ? -1.886 -2.600 -18.687 1.00 84.25 164 PRO A CA 1
ATOM 1310 C C . PRO A 1 164 ? -3.032 -1.640 -18.358 1.00 84.25 164 PRO A C 1
ATOM 1312 O O . PRO A 1 164 ? -2.947 -0.858 -17.411 1.00 84.25 164 PRO A O 1
ATOM 1315 N N . VAL A 1 165 ? -4.130 -1.751 -19.111 1.00 81.94 165 VAL A N 1
ATOM 1316 C CA . VAL A 1 165 ? -5.359 -0.970 -18.876 1.00 81.94 165 VAL A CA 1
ATOM 1317 C C . VAL A 1 165 ? -5.944 -1.278 -17.495 1.00 81.94 165 VAL A C 1
ATOM 1319 O O . VAL A 1 165 ? -6.365 -0.372 -16.785 1.00 81.94 165 VAL A O 1
ATOM 1322 N N . ASN A 1 166 ? -5.919 -2.556 -17.102 1.00 87.62 166 ASN A N 1
ATOM 1323 C CA . ASN A 1 166 ? -6.347 -3.034 -15.791 1.00 87.62 166 ASN A CA 1
ATOM 1324 C C . ASN A 1 166 ? -5.151 -3.664 -15.082 1.00 87.62 166 ASN A C 1
ATOM 1326 O O . ASN A 1 166 ? -4.921 -4.870 -15.173 1.00 87.62 166 ASN A O 1
ATOM 1330 N N . LEU A 1 167 ? -4.362 -2.836 -14.405 1.00 91.88 167 LEU A N 1
ATOM 1331 C CA . LEU A 1 167 ? -3.309 -3.345 -13.542 1.00 91.88 167 LEU A CA 1
ATOM 1332 C C . LEU A 1 167 ? -3.937 -3.989 -12.305 1.00 91.88 167 LEU A C 1
ATOM 1334 O O . LEU A 1 167 ? -4.753 -3.366 -11.631 1.00 91.88 167 LEU A O 1
ATOM 1338 N N . VAL A 1 168 ? -3.515 -5.207 -11.987 1.00 96.19 168 VAL A N 1
ATOM 1339 C CA . VAL A 1 168 ? -3.860 -5.896 -10.742 1.00 96.19 168 VAL A CA 1
ATOM 1340 C C . VAL A 1 168 ? -2.610 -6.520 -10.142 1.00 96.19 168 VAL A C 1
ATOM 1342 O O . VAL A 1 168 ? -1.669 -6.879 -10.854 1.00 96.19 168 VAL A O 1
ATOM 1345 N N . LEU A 1 169 ? -2.619 -6.648 -8.823 1.00 97.94 169 LEU A N 1
ATOM 1346 C CA . LEU A 1 169 ? -1.683 -7.453 -8.065 1.00 97.94 169 LEU A CA 1
ATOM 1347 C C . LEU A 1 169 ? -2.392 -8.750 -7.681 1.00 97.94 169 LEU A C 1
ATOM 1349 O O . LEU A 1 169 ? -3.363 -8.746 -6.932 1.00 97.94 169 LEU A O 1
ATOM 1353 N N . THR A 1 170 ? -1.915 -9.865 -8.215 1.00 98.12 170 THR A N 1
ATOM 1354 C CA . THR A 1 170 ? -2.451 -11.190 -7.919 1.00 98.12 170 THR A CA 1
ATOM 1355 C C . THR A 1 170 ? -1.808 -11.713 -6.642 1.00 98.12 170 THR A C 1
ATOM 1357 O O . THR A 1 170 ? -0.611 -12.007 -6.621 1.00 98.12 170 THR A O 1
ATOM 1360 N N . LEU A 1 171 ? -2.603 -11.846 -5.587 1.00 97.44 171 LEU A N 1
ATOM 1361 C CA . LEU A 1 171 ? -2.256 -12.543 -4.358 1.00 97.44 171 LEU A CA 1
ATOM 1362 C C . LEU A 1 171 ? -2.584 -14.029 -4.513 1.00 97.44 171 LEU A C 1
ATOM 1364 O O . LEU A 1 171 ? -3.679 -14.398 -4.938 1.00 97.44 171 LEU A O 1
ATOM 1368 N N . GLN A 1 172 ? -1.630 -14.884 -4.170 1.00 96.31 172 GLN A N 1
ATOM 1369 C CA . GLN A 1 172 ? -1.744 -16.326 -4.305 1.00 96.31 172 GLN A CA 1
ATOM 1370 C C . GLN A 1 172 ? -1.217 -17.035 -3.058 1.00 96.31 172 GLN A C 1
ATOM 1372 O O . GLN A 1 172 ? -0.094 -16.784 -2.621 1.00 96.31 172 GLN A O 1
ATOM 1377 N N . ASP A 1 173 ? -2.015 -17.955 -2.529 1.00 91.56 173 ASP A N 1
ATOM 1378 C CA . ASP A 1 173 ? -1.617 -18.981 -1.564 1.00 91.56 173 ASP A CA 1
ATOM 1379 C C . ASP A 1 173 ? -1.992 -20.380 -2.104 1.00 91.56 173 ASP A C 1
ATOM 1381 O O . ASP A 1 173 ? -2.398 -20.514 -3.262 1.00 91.56 173 ASP A O 1
ATOM 1385 N N . GLU A 1 174 ? -1.813 -21.442 -1.310 1.00 88.12 174 GLU A N 1
ATOM 1386 C CA . GLU A 1 174 ? -2.105 -22.822 -1.741 1.00 88.12 174 GLU A CA 1
ATOM 1387 C C . GLU A 1 174 ? -3.576 -23.053 -2.141 1.00 88.12 174 GLU A C 1
ATOM 1389 O O . GLU A 1 174 ? -3.853 -23.940 -2.949 1.00 88.12 174 GLU A O 1
ATOM 1394 N N . ALA A 1 175 ? -4.519 -22.280 -1.594 1.00 88.44 175 ALA A N 1
ATOM 1395 C CA . ALA A 1 175 ? -5.958 -22.497 -1.753 1.00 88.44 175 ALA A CA 1
ATOM 1396 C C . ALA A 1 175 ? -6.686 -21.337 -2.450 1.00 88.44 175 ALA A C 1
ATOM 1398 O O . ALA A 1 175 ? -7.830 -21.496 -2.882 1.00 88.44 175 ALA A O 1
ATOM 1399 N N . ARG A 1 176 ? -6.055 -20.166 -2.550 1.00 89.25 176 ARG A N 1
ATOM 1400 C CA . ARG A 1 176 ? -6.699 -18.916 -2.938 1.00 89.25 176 ARG A CA 1
ATOM 1401 C C . ARG A 1 176 ? -5.857 -18.150 -3.943 1.00 89.25 176 ARG A C 1
ATOM 1403 O O . ARG A 1 176 ? -4.647 -17.992 -3.795 1.00 89.25 176 ARG A O 1
ATOM 1410 N N . ARG A 1 177 ? -6.550 -17.607 -4.940 1.00 96.06 177 ARG A N 1
ATOM 1411 C CA . ARG A 1 177 ? -6.034 -16.605 -5.865 1.00 96.06 177 ARG A CA 1
ATOM 1412 C C . ARG A 1 177 ? -6.992 -15.423 -5.869 1.00 96.06 177 ARG A C 1
ATOM 1414 O O . ARG A 1 177 ? -8.188 -15.612 -6.074 1.00 96.06 177 ARG A O 1
ATOM 1421 N N . GLU A 1 178 ? -6.467 -14.231 -5.642 1.00 96.50 178 GLU A N 1
ATOM 1422 C CA . GLU A 1 178 ? -7.229 -12.986 -5.599 1.00 96.50 178 GLU A CA 1
ATOM 1423 C C . GLU A 1 178 ? -6.498 -11.917 -6.409 1.00 96.50 178 GLU A C 1
ATOM 1425 O O . GLU A 1 178 ? -5.305 -11.703 -6.208 1.00 96.50 178 GLU A O 1
ATOM 1430 N N . ASP A 1 179 ? -7.209 -11.240 -7.307 1.00 96.88 179 ASP A N 1
ATOM 1431 C CA . ASP A 1 179 ? -6.679 -10.083 -8.022 1.00 96.88 179 ASP A CA 1
ATOM 1432 C C . ASP A 1 179 ? -7.082 -8.807 -7.278 1.00 96.88 179 ASP A C 1
ATOM 1434 O O . ASP A 1 179 ? -8.264 -8.493 -7.134 1.00 96.88 179 ASP A O 1
ATOM 1438 N N . ILE A 1 180 ? -6.082 -8.076 -6.798 1.00 96.69 180 ILE A N 1
ATOM 1439 C CA . ILE A 1 180 ? -6.235 -6.862 -6.002 1.00 96.69 180 ILE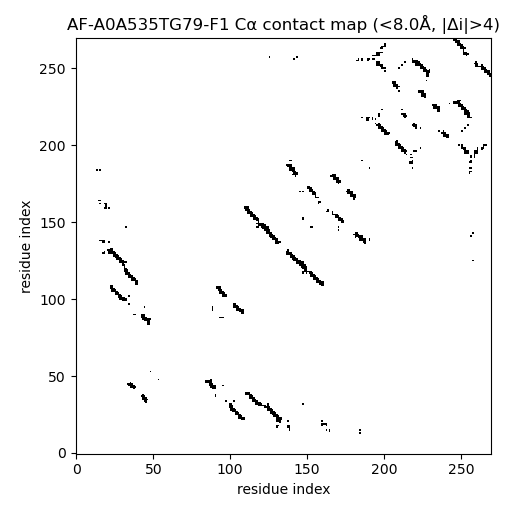 A CA 1
ATOM 1440 C C . ILE A 1 180 ? -5.943 -5.667 -6.921 1.00 96.69 180 ILE A C 1
ATOM 1442 O O . ILE A 1 180 ? -4.827 -5.567 -7.438 1.00 96.69 180 ILE A O 1
ATOM 1446 N N . PRO A 1 181 ? -6.900 -4.756 -7.170 1.00 97.06 181 PRO A N 1
ATOM 1447 C CA . PRO A 1 181 ? -6.618 -3.537 -7.923 1.00 97.06 181 PRO A CA 1
ATOM 1448 C C . PRO A 1 181 ? -5.743 -2.575 -7.097 1.00 97.06 181 PRO A C 1
ATOM 1450 O O . PRO A 1 181 ? -5.694 -2.688 -5.870 1.00 97.06 181 PRO A O 1
ATOM 1453 N N . PRO A 1 182 ? -5.072 -1.597 -7.733 1.00 96.88 182 PRO A N 1
ATOM 1454 C CA . PRO A 1 182 ? -4.401 -0.520 -7.021 1.00 96.88 182 PRO A CA 1
ATOM 1455 C C . PRO A 1 182 ? -5.339 0.138 -6.011 1.00 96.88 182 PRO A C 1
ATOM 1457 O O . PRO A 1 182 ? -6.462 0.513 -6.348 1.00 96.88 182 PRO A O 1
ATOM 1460 N N . THR A 1 183 ? -4.866 0.314 -4.780 1.00 97.06 183 THR A N 1
ATOM 1461 C CA . THR A 1 183 ? -5.589 1.063 -3.747 1.00 97.06 183 THR A CA 1
ATOM 1462 C C . THR A 1 183 ? -5.713 2.532 -4.136 1.00 97.06 183 THR A C 1
ATOM 1464 O O . THR A 1 183 ? -6.757 3.149 -3.933 1.00 97.06 183 THR A O 1
ATOM 1467 N N . ALA A 1 184 ? -4.651 3.092 -4.715 1.00 95.75 184 ALA A N 1
ATOM 1468 C CA . ALA A 1 184 ? -4.658 4.433 -5.269 1.00 95.75 184 ALA A CA 1
ATOM 1469 C C . ALA A 1 184 ? -3.716 4.533 -6.472 1.00 95.75 184 ALA A C 1
ATOM 1471 O O . ALA A 1 184 ? -2.676 3.875 -6.536 1.00 95.75 184 ALA A O 1
ATOM 1472 N N . ILE A 1 185 ? -4.069 5.415 -7.403 1.00 94.81 185 ILE A N 1
ATOM 1473 C CA . ILE A 1 185 ? -3.124 6.012 -8.343 1.00 94.81 185 ILE A CA 1
ATOM 1474 C C . ILE A 1 185 ? -2.895 7.434 -7.848 1.00 94.81 185 ILE A C 1
ATOM 1476 O O . ILE A 1 185 ? -3.841 8.220 -7.779 1.00 94.81 185 ILE A O 1
ATOM 1480 N N . LEU A 1 186 ? -1.667 7.718 -7.429 1.00 96.25 186 LEU A N 1
ATOM 1481 C CA . LEU A 1 186 ? -1.276 8.988 -6.833 1.00 96.25 186 LEU A CA 1
ATOM 1482 C C . LEU A 1 186 ? -0.611 9.848 -7.888 1.00 96.25 186 LEU A C 1
ATOM 1484 O O . LEU A 1 186 ? 0.364 9.416 -8.504 1.00 96.25 186 LEU A O 1
ATOM 1488 N N . ASN A 1 187 ? -1.080 11.077 -8.049 1.00 95.00 187 ASN A N 1
ATOM 1489 C CA . ASN A 1 187 ? -0.393 12.029 -8.911 1.00 95.00 187 ASN A CA 1
ATOM 1490 C C . ASN A 1 187 ? 0.970 12.451 -8.295 1.00 95.00 187 ASN A C 1
ATOM 1492 O O . ASN A 1 187 ? 1.285 12.127 -7.136 1.00 95.00 187 ASN A O 1
ATOM 1496 N N . PRO A 1 188 ? 1.816 13.200 -9.028 1.00 95.06 188 PRO A N 1
ATOM 1497 C CA . PRO A 1 188 ? 3.131 13.599 -8.530 1.00 95.06 188 PRO A CA 1
ATOM 1498 C C . PRO A 1 188 ? 3.104 14.381 -7.214 1.00 95.06 188 PRO A C 1
ATOM 1500 O O . PRO A 1 188 ? 4.055 14.283 -6.443 1.00 95.06 188 PRO A O 1
ATOM 1503 N N . ARG A 1 189 ? 2.048 15.158 -6.948 1.00 95.12 189 ARG A N 1
ATOM 1504 C CA . ARG A 1 189 ? 1.899 15.922 -5.704 1.00 95.12 189 ARG A CA 1
ATOM 1505 C C . ARG A 1 189 ? 1.508 15.008 -4.545 1.00 95.12 189 ARG A C 1
ATOM 1507 O O . ARG A 1 189 ? 2.164 15.046 -3.514 1.00 95.12 189 ARG A O 1
ATOM 1514 N N . GLU A 1 190 ? 0.486 14.176 -4.728 1.00 96.75 190 GLU A N 1
ATOM 1515 C CA . GLU A 1 190 ? -0.017 13.253 -3.697 1.00 96.75 190 GLU A CA 1
ATOM 1516 C C . GLU A 1 190 ? 1.063 12.257 -3.252 1.00 96.75 190 GLU A C 1
ATOM 1518 O O . GLU A 1 190 ? 1.227 12.002 -2.066 1.00 96.75 190 GLU A O 1
ATOM 1523 N N . SER A 1 191 ? 1.867 11.743 -4.188 1.00 95.75 191 SER A N 1
ATOM 1524 C CA . SER A 1 191 ? 2.961 10.802 -3.880 1.00 95.75 191 SER A CA 1
ATOM 1525 C C . SER A 1 191 ? 4.143 11.422 -3.118 1.00 95.75 191 SER A C 1
ATOM 1527 O O . SER A 1 191 ? 5.029 10.698 -2.647 1.00 95.75 191 SER A O 1
ATOM 1529 N N . GLN A 1 192 ? 4.178 12.752 -3.009 1.00 95.12 192 GLN A N 1
ATOM 1530 C CA . GLN A 1 192 ? 5.152 13.501 -2.215 1.00 95.12 192 GLN A CA 1
ATOM 1531 C C . GLN A 1 192 ? 4.607 13.913 -0.847 1.00 95.12 192 GLN A C 1
ATOM 1533 O O . GLN A 1 192 ? 5.354 14.504 -0.069 1.00 95.12 192 GLN A O 1
ATOM 1538 N N . ASP A 1 193 ? 3.347 13.606 -0.544 1.00 97.19 193 ASP A N 1
ATOM 1539 C CA . ASP A 1 193 ? 2.783 13.896 0.763 1.00 97.19 193 ASP A CA 1
ATOM 1540 C C . ASP A 1 193 ? 3.477 13.075 1.853 1.00 97.19 193 ASP A C 1
ATOM 1542 O O . ASP A 1 193 ? 3.696 11.870 1.704 1.00 97.19 193 ASP A O 1
ATOM 1546 N N . THR A 1 194 ? 3.819 13.729 2.956 1.00 96.75 194 THR A N 1
ATOM 1547 C CA . THR A 1 194 ? 4.467 13.121 4.124 1.00 96.75 194 THR A CA 1
ATOM 1548 C C . THR A 1 194 ? 3.703 13.376 5.417 1.00 96.75 194 THR A C 1
ATOM 1550 O O . THR A 1 194 ? 4.164 12.957 6.480 1.00 96.75 194 THR A O 1
ATOM 1553 N N . LEU A 1 195 ? 2.612 14.140 5.366 1.00 97.62 195 LEU A N 1
ATOM 1554 C CA . LEU A 1 195 ? 1.839 14.492 6.546 1.00 97.62 195 LEU A CA 1
ATOM 1555 C C . LEU A 1 195 ? 0.688 13.491 6.694 1.00 97.62 195 LEU A C 1
ATOM 1557 O O . LEU A 1 195 ? -0.031 13.251 5.735 1.00 97.62 195 LEU A O 1
ATOM 1561 N N . PRO A 1 196 ? 0.519 12.859 7.866 1.00 98.12 196 PRO A N 1
ATOM 1562 C CA . PRO A 1 196 ? -0.611 11.972 8.077 1.00 98.12 196 PRO A CA 1
ATOM 1563 C C . PRO A 1 196 ? -1.906 12.769 8.304 1.00 98.12 196 PRO A C 1
ATOM 1565 O O . PRO A 1 196 ? -1.850 13.918 8.764 1.00 98.12 196 PRO A O 1
ATOM 1568 N N . PRO A 1 197 ? -3.080 12.134 8.125 1.00 98.56 197 PRO A N 1
ATOM 1569 C CA . PRO A 1 197 ? -4.342 12.747 8.498 1.00 98.56 197 PRO A CA 1
ATOM 1570 C C . PRO A 1 197 ? -4.442 12.983 10.004 1.00 98.56 197 PRO A C 1
ATOM 1572 O O . PRO A 1 197 ? -3.737 12.371 10.808 1.00 98.56 197 PRO A O 1
ATOM 1575 N N . ARG A 1 198 ? -5.405 13.820 10.392 1.00 98.50 198 ARG A N 1
ATOM 1576 C CA . ARG A 1 198 ? -5.774 14.054 11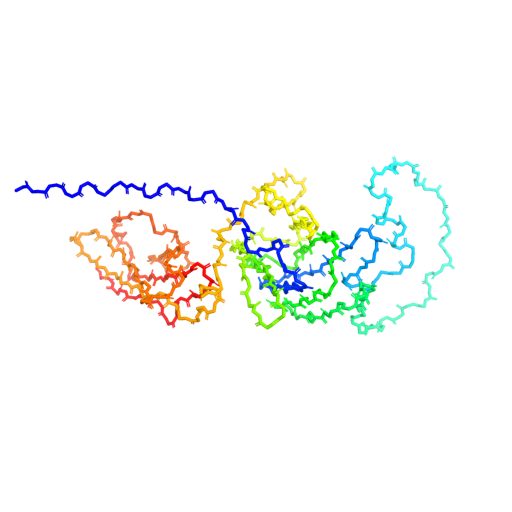.788 1.00 98.50 198 ARG A CA 1
ATOM 1577 C C . ARG A 1 198 ? -7.139 13.453 12.093 1.00 98.50 198 ARG A C 1
ATOM 1579 O O . ARG A 1 198 ? -8.128 13.844 11.470 1.00 98.50 198 ARG A O 1
ATOM 1586 N N . THR A 1 199 ? -7.204 12.576 13.091 1.00 98.75 199 THR A N 1
ATOM 1587 C CA . THR A 1 199 ? -8.437 11.926 13.551 1.00 98.75 199 THR A CA 1
ATOM 1588 C C . THR A 1 199 ? -8.976 12.595 14.816 1.00 98.75 199 THR A C 1
ATOM 1590 O O . THR A 1 199 ? -8.236 13.104 15.659 1.00 98.75 199 THR A O 1
ATOM 1593 N N . THR A 1 200 ? -10.296 12.601 14.972 1.00 98.44 200 THR A N 1
ATOM 1594 C CA . THR A 1 200 ? -11.007 13.008 16.185 1.00 98.44 200 THR A CA 1
ATOM 1595 C C . THR A 1 200 ? -12.079 11.982 16.538 1.00 98.44 200 THR A C 1
ATOM 1597 O O . THR A 1 200 ? -12.623 11.299 15.671 1.00 98.44 200 THR A O 1
ATOM 1600 N N . ILE A 1 201 ? -12.381 11.870 17.832 1.00 98.56 201 ILE A N 1
ATOM 1601 C CA . ILE A 1 201 ? -13.450 11.022 18.370 1.00 98.56 201 ILE A CA 1
ATOM 1602 C C . ILE A 1 201 ? -14.406 11.933 19.141 1.00 98.56 201 ILE A C 1
ATOM 1604 O O . ILE A 1 201 ? -13.968 12.812 19.883 1.00 98.56 201 ILE A O 1
ATOM 1608 N N . SER A 1 202 ? -15.707 11.727 18.973 1.00 97.19 202 SER A N 1
ATOM 1609 C CA . SER A 1 202 ? -16.761 12.436 19.698 1.00 97.19 202 SER A CA 1
ATOM 1610 C C . SER A 1 202 ? -17.881 11.480 20.106 1.00 97.19 202 SER A C 1
ATOM 1612 O O . SER A 1 202 ? -18.055 10.426 19.494 1.00 97.19 202 SER A O 1
ATOM 1614 N N . LEU A 1 203 ? -18.634 11.845 21.147 1.00 96.38 203 LEU A N 1
ATOM 1615 C CA . LEU A 1 203 ? -19.789 11.088 21.629 1.00 96.38 203 LEU A CA 1
ATOM 1616 C C . LEU A 1 203 ? -21.071 11.890 21.419 1.00 96.38 203 LEU A C 1
ATOM 1618 O O . LEU A 1 203 ? -21.132 13.079 21.739 1.00 96.38 203 LEU A O 1
ATOM 1622 N N . LYS A 1 204 ? -22.117 11.220 20.938 1.00 96.25 204 LYS A N 1
ATOM 1623 C CA . LYS A 1 204 ? -23.484 11.741 20.890 1.00 96.25 204 LYS A CA 1
ATOM 1624 C C . LYS A 1 204 ? -24.399 10.774 21.642 1.00 96.25 204 LYS A C 1
ATOM 1626 O O . LYS A 1 204 ? -24.894 9.806 21.072 1.00 96.25 204 LYS A O 1
ATOM 1631 N N . GLY A 1 205 ? -24.591 11.019 22.938 1.00 92.88 205 GLY A N 1
ATOM 1632 C CA . GLY A 1 205 ? -25.129 9.997 23.843 1.00 92.88 205 GLY A CA 1
ATOM 1633 C C . GLY A 1 205 ? -24.132 8.842 23.964 1.00 92.88 205 GLY A C 1
ATOM 1634 O O . GLY A 1 205 ? -22.948 9.086 24.171 1.00 92.88 205 GLY A O 1
ATOM 1635 N N . GLU A 1 206 ? -24.594 7.609 23.761 1.00 93.75 206 GLU A N 1
ATOM 1636 C CA . GLU A 1 206 ? -23.741 6.408 23.716 1.00 93.75 206 GLU A CA 1
ATOM 1637 C C . GLU A 1 206 ? -23.146 6.140 22.323 1.00 93.75 206 GLU A C 1
ATOM 1639 O O . GLU A 1 206 ? -22.444 5.154 22.123 1.00 93.75 206 GLU A O 1
ATOM 1644 N N . GLN A 1 207 ? -23.420 6.992 21.330 1.00 97.69 207 GLN A N 1
ATOM 1645 C CA . GLN A 1 207 ? -22.911 6.803 19.976 1.00 97.69 207 GLN A CA 1
ATOM 1646 C C . GLN A 1 207 ? -21.511 7.405 19.821 1.00 97.69 207 GLN A C 1
ATOM 1648 O O . GLN A 1 207 ? -21.327 8.611 20.001 1.00 97.69 207 GLN A O 1
ATOM 1653 N N . VAL A 1 208 ? -20.546 6.578 19.428 1.00 98.19 208 VAL A N 1
ATOM 1654 C CA . VAL A 1 208 ? -19.183 6.975 19.072 1.00 98.19 208 VAL A CA 1
ATOM 1655 C C . VAL A 1 208 ? -19.144 7.409 17.613 1.00 98.19 208 VAL A C 1
ATOM 1657 O O . VAL A 1 208 ? -19.544 6.665 16.717 1.00 98.19 208 VAL A O 1
ATOM 1660 N N . ILE A 1 209 ? -18.633 8.614 17.379 1.00 98.56 209 ILE A N 1
ATOM 1661 C CA . ILE A 1 209 ? -18.440 9.195 16.054 1.00 98.56 209 ILE A CA 1
ATOM 1662 C C . ILE A 1 209 ? -16.957 9.507 15.894 1.00 98.56 209 ILE A C 1
ATOM 1664 O O . ILE A 1 209 ? -16.396 10.307 16.645 1.00 98.56 209 ILE A O 1
ATOM 1668 N N . VAL A 1 210 ? -16.337 8.897 14.890 1.00 98.62 210 VAL A N 1
ATOM 1669 C CA . VAL A 1 210 ? -14.958 9.176 14.484 1.00 98.62 210 VAL A CA 1
ATOM 1670 C C . VAL A 1 210 ? -14.983 10.046 13.230 1.00 98.62 210 VAL A C 1
ATOM 1672 O O . VAL A 1 210 ? -15.842 9.892 12.360 1.00 98.62 210 VAL A O 1
ATOM 1675 N N . SER A 1 211 ? -14.076 11.010 13.147 1.00 98.31 211 SER A N 1
ATOM 1676 C CA . SER A 1 211 ? -13.894 11.863 11.973 1.00 98.31 211 SER A CA 1
ATOM 1677 C C . SER A 1 211 ? -12.414 12.008 11.672 1.00 98.31 211 SER A C 1
ATOM 1679 O O . SER A 1 211 ? -11.597 12.022 12.586 1.00 98.31 211 SER A O 1
ATOM 1681 N N . ALA A 1 212 ? -12.070 12.126 10.396 1.00 98.50 212 ALA A N 1
ATOM 1682 C CA . ALA A 1 212 ? -10.698 12.304 9.955 1.00 98.50 212 ALA A CA 1
ATOM 1683 C C . ALA A 1 212 ? -10.634 13.363 8.860 1.00 98.50 212 ALA A C 1
ATOM 1685 O O . ALA A 1 212 ? -11.497 13.419 7.984 1.00 98.50 212 ALA A O 1
ATOM 1686 N N . THR A 1 213 ? -9.610 14.202 8.918 1.00 98.31 213 THR A N 1
ATOM 1687 C CA . THR A 1 213 ? -9.344 15.228 7.909 1.00 98.31 213 THR A CA 1
ATOM 1688 C C . THR A 1 213 ? -7.878 15.205 7.547 1.00 98.31 213 THR A C 1
ATOM 1690 O O . THR A 1 213 ? -7.032 15.114 8.437 1.00 98.31 213 THR A O 1
ATOM 1693 N N . ASP A 1 214 ? -7.591 15.342 6.262 1.00 98.38 214 ASP A N 1
ATOM 1694 C CA . ASP A 1 214 ? -6.229 15.488 5.772 1.00 98.38 214 ASP A CA 1
ATOM 1695 C C . ASP A 1 214 ? -5.861 16.965 5.550 1.00 98.38 214 ASP A C 1
ATOM 1697 O O . ASP A 1 214 ? -6.744 17.831 5.485 1.00 98.38 214 ASP A O 1
ATOM 1701 N N . ASN A 1 215 ? -4.567 17.284 5.475 1.00 96.19 215 ASN A N 1
ATOM 1702 C CA . ASN A 1 215 ? -4.128 18.661 5.265 1.00 96.19 215 ASN A CA 1
ATOM 1703 C C . ASN A 1 215 ? -4.485 19.171 3.857 1.00 96.19 215 ASN A C 1
ATOM 1705 O O . ASN A 1 215 ? -4.581 18.401 2.900 1.00 96.19 215 ASN A O 1
ATOM 1709 N N . PRO A 1 216 ? -4.621 20.499 3.67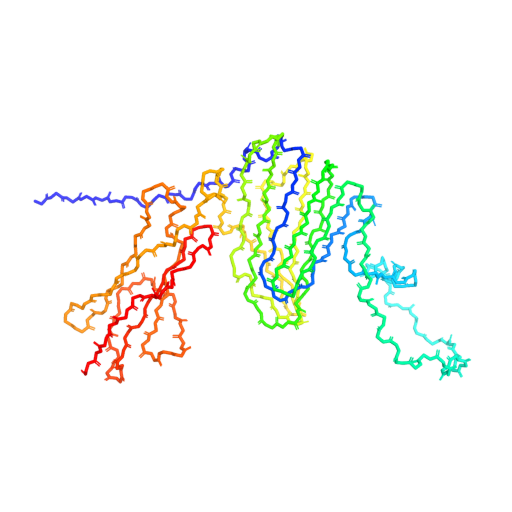5 1.00 95.31 216 PRO A N 1
ATOM 1710 C CA . PRO A 1 216 ? -4.789 21.077 2.351 1.00 95.31 216 PRO A CA 1
ATOM 1711 C C . PRO A 1 216 ? -3.660 20.640 1.420 1.00 95.31 216 PRO A C 1
ATOM 1713 O O . PRO A 1 216 ? -2.483 20.893 1.683 1.00 95.31 216 PRO A O 1
ATOM 1716 N N . GLY A 1 217 ? -4.027 19.993 0.317 1.00 90.94 217 GLY A N 1
ATOM 1717 C CA . GLY A 1 217 ? -3.051 19.514 -0.649 1.00 90.94 217 GLY A CA 1
ATOM 1718 C C . GLY A 1 217 ? -2.328 18.224 -0.304 1.00 90.94 217 GLY A C 1
ATOM 1719 O O . GLY A 1 217 ? -1.399 17.896 -1.044 1.00 90.94 217 GLY A O 1
ATOM 1720 N N . GLY A 1 218 ? -2.725 17.560 0.782 1.00 95.75 218 GLY A N 1
ATOM 1721 C CA . GLY A 1 218 ? -2.329 16.193 1.073 1.00 95.75 218 GLY A CA 1
ATOM 1722 C C . GLY A 1 218 ? -2.976 15.198 0.112 1.00 95.75 218 GLY A C 1
ATOM 1723 O O . GLY A 1 218 ? -3.689 15.573 -0.829 1.00 95.75 218 GLY A O 1
ATOM 1724 N N . SER A 1 219 ? -2.685 13.924 0.325 1.00 97.62 219 SER A N 1
ATOM 1725 C CA . SER A 1 219 ? -3.134 12.830 -0.529 1.00 97.62 219 SER A CA 1
ATOM 1726 C C . SER A 1 219 ? -4.586 12.413 -0.274 1.00 97.62 219 SER A C 1
ATOM 1728 O O . SER A 1 219 ? -5.154 11.681 -1.081 1.00 97.62 219 SER A O 1
ATOM 1730 N N . GLY A 1 220 ? -5.219 12.934 0.778 1.00 97.88 220 GLY A N 1
ATOM 1731 C CA . GLY A 1 220 ? -6.580 12.638 1.211 1.00 97.88 220 GLY A CA 1
ATOM 1732 C C . GLY A 1 220 ? -6.646 11.421 2.133 1.00 97.88 220 GLY A C 1
ATOM 1733 O O . GLY A 1 220 ? -5.833 10.506 2.041 1.00 97.88 220 GLY A O 1
ATOM 1734 N N . VAL A 1 221 ? -7.655 11.370 3.009 1.00 98.38 221 VAL A N 1
ATOM 1735 C CA . VAL A 1 221 ? -7.870 10.224 3.912 1.00 98.38 221 VAL A CA 1
ATOM 1736 C C . VAL A 1 221 ? -8.197 8.968 3.100 1.00 98.38 221 VAL A C 1
ATOM 1738 O O . VAL A 1 221 ? -9.115 8.983 2.281 1.00 98.38 221 VAL A O 1
ATOM 1741 N N . LEU A 1 222 ? -7.467 7.879 3.348 1.00 97.88 222 LEU A N 1
ATOM 1742 C CA . LEU A 1 222 ? -7.725 6.564 2.763 1.00 97.88 222 LEU A CA 1
ATOM 1743 C C . LEU A 1 222 ? -8.656 5.736 3.646 1.00 97.88 222 LEU A C 1
ATOM 1745 O O . LEU A 1 222 ? -9.681 5.256 3.175 1.00 97.88 222 LEU A O 1
ATOM 1749 N N . GLN A 1 223 ? -8.281 5.543 4.911 1.00 97.69 223 GLN A N 1
ATOM 1750 C CA . GLN A 1 223 ? -8.994 4.656 5.827 1.00 97.69 223 GLN A CA 1
ATOM 1751 C C . GLN A 1 223 ? -8.826 5.135 7.267 1.00 97.69 223 GLN A C 1
ATOM 1753 O O . GLN A 1 223 ? -7.738 5.549 7.673 1.00 97.69 223 GLN A O 1
ATOM 1758 N N . THR A 1 224 ? -9.891 5.019 8.055 1.00 98.56 224 THR A N 1
ATOM 1759 C CA . THR A 1 224 ? -9.870 5.266 9.498 1.00 98.56 224 THR A CA 1
ATOM 1760 C C . THR A 1 224 ? -10.078 3.954 10.241 1.00 98.56 224 THR A C 1
ATOM 1762 O O . THR A 1 224 ? -10.976 3.179 9.915 1.00 98.56 224 THR A O 1
ATOM 1765 N N . TYR A 1 225 ? -9.257 3.712 11.257 1.00 98.25 225 TYR A N 1
ATOM 1766 C CA . TYR A 1 225 ? -9.323 2.544 12.124 1.00 98.25 225 TYR A CA 1
ATOM 1767 C C . TYR A 1 225 ? -9.650 2.967 13.548 1.00 98.25 225 TYR A C 1
ATOM 1769 O O . TYR A 1 225 ? -9.229 4.036 13.989 1.00 98.25 225 TYR A O 1
ATOM 1777 N N . TYR A 1 226 ? -10.350 2.113 14.287 1.00 98.38 226 TYR A N 1
ATOM 1778 C CA . TYR A 1 226 ? -10.651 2.328 15.697 1.00 98.38 226 TYR A CA 1
ATOM 1779 C C . TYR A 1 226 ? -10.553 1.036 16.509 1.00 98.38 226 TYR A C 1
ATOM 1781 O O . TYR A 1 226 ? -10.619 -0.061 15.962 1.00 98.38 226 TYR A O 1
ATOM 1789 N N . THR A 1 227 ? -10.419 1.172 17.823 1.00 97.62 227 THR A N 1
ATOM 1790 C CA . THR A 1 227 ? -10.471 0.078 18.797 1.00 97.62 227 THR A CA 1
ATOM 1791 C C . THR A 1 227 ? -11.161 0.556 20.072 1.00 97.62 227 THR A C 1
ATOM 1793 O O . THR A 1 227 ? -11.033 1.723 20.450 1.00 97.62 227 THR A O 1
ATOM 1796 N N . THR A 1 228 ? -11.889 -0.345 20.729 1.00 96.75 228 THR A N 1
ATOM 1797 C CA . THR A 1 228 ? -12.512 -0.131 22.048 1.00 96.75 228 THR A CA 1
ATOM 1798 C C . THR A 1 228 ? -11.867 -0.972 23.156 1.00 96.75 228 THR A C 1
ATOM 1800 O O . THR A 1 228 ? -12.212 -0.828 24.326 1.00 96.75 228 THR A O 1
ATOM 1803 N N . ASP A 1 229 ? -10.937 -1.860 22.789 1.00 93.62 229 ASP A N 1
ATOM 1804 C CA . ASP A 1 229 ? -10.250 -2.809 23.676 1.00 93.62 229 ASP A CA 1
ATOM 1805 C C . ASP A 1 229 ? -8.720 -2.619 23.698 1.00 93.62 229 ASP A C 1
ATOM 1807 O O . ASP A 1 229 ? -8.024 -3.285 24.462 1.00 93.62 229 ASP A O 1
ATOM 1811 N N . ALA A 1 230 ? -8.199 -1.703 22.873 1.00 91.81 230 ALA A N 1
ATOM 1812 C CA . ALA A 1 230 ? -6.776 -1.453 22.638 1.00 91.81 230 ALA A CA 1
ATO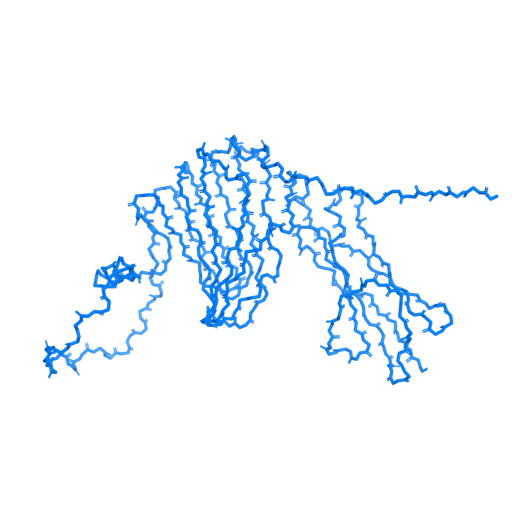M 1813 C C . ALA A 1 230 ? -5.983 -2.664 22.099 1.00 91.81 230 ALA A C 1
ATOM 1815 O O . ALA A 1 230 ? -4.751 -2.645 22.113 1.00 91.81 230 ALA A O 1
ATOM 1816 N N . GLN A 1 231 ? -6.666 -3.698 21.603 1.00 91.31 231 GLN A N 1
ATOM 1817 C CA . GLN A 1 231 ? -6.059 -4.921 21.071 1.00 91.31 231 GLN A CA 1
ATOM 1818 C C . GLN A 1 231 ? -6.398 -5.106 19.595 1.00 91.31 231 GLN A C 1
ATOM 1820 O O . GLN A 1 231 ? -5.503 -5.324 18.777 1.00 91.31 231 GLN A O 1
ATOM 1825 N N . THR A 1 232 ? -7.676 -4.970 19.243 1.00 92.88 232 THR A N 1
ATOM 1826 C CA . THR A 1 232 ? -8.173 -5.229 17.892 1.00 92.88 232 THR A CA 1
ATOM 1827 C C . THR A 1 232 ? -8.630 -3.934 17.244 1.00 92.88 232 THR A C 1
ATOM 1829 O O . THR A 1 232 ? -9.502 -3.237 17.764 1.00 92.88 232 THR A O 1
ATOM 1832 N N . PHE A 1 233 ? -8.058 -3.618 16.081 1.00 95.50 233 PHE A N 1
ATOM 1833 C CA . PHE A 1 233 ? -8.479 -2.474 15.278 1.00 95.50 233 PHE A CA 1
ATOM 1834 C C . PHE A 1 233 ? -9.468 -2.900 14.193 1.00 95.50 233 PHE A C 1
ATOM 1836 O O . PHE A 1 233 ? -9.218 -3.846 13.450 1.00 95.50 233 PHE A O 1
ATOM 1843 N N . SER A 1 234 ? -10.568 -2.162 14.087 1.00 96.38 234 SER A N 1
ATOM 1844 C CA . SER A 1 234 ? -11.598 -2.306 13.057 1.00 96.38 234 SER A CA 1
ATOM 1845 C C . SER A 1 234 ? -11.626 -1.079 12.154 1.00 96.38 234 SER A C 1
ATOM 1847 O O . SER A 1 234 ? -11.283 0.021 12.586 1.00 96.38 234 SER A O 1
ATOM 1849 N N . VAL A 1 235 ? -12.049 -1.250 10.902 1.00 97.31 235 VAL A N 1
ATOM 1850 C CA . VAL A 1 235 ? -12.289 -0.122 9.993 1.00 97.31 235 VAL A CA 1
ATOM 1851 C C . VAL A 1 235 ? -13.539 0.628 10.446 1.00 97.31 235 VAL A C 1
ATOM 1853 O O . VAL A 1 235 ? -14.593 0.027 10.648 1.00 97.31 235 VAL A O 1
ATOM 1856 N N . TYR A 1 236 ? -13.432 1.945 10.593 1.00 98.31 236 TYR A N 1
ATOM 1857 C CA . TYR A 1 236 ? -14.568 2.804 10.889 1.00 98.31 236 TYR A CA 1
ATOM 1858 C C . TYR A 1 236 ? -15.360 3.087 9.608 1.00 98.31 236 TYR A C 1
ATOM 1860 O O . TYR A 1 236 ? -14.895 3.815 8.734 1.00 98.31 236 TYR A O 1
ATOM 1868 N N . SER A 1 237 ? -16.564 2.526 9.502 1.00 97.25 237 SER A N 1
ATOM 1869 C CA . SER A 1 237 ? -17.465 2.742 8.359 1.00 97.25 237 SER A CA 1
ATOM 1870 C C . SER A 1 237 ? -18.689 3.594 8.699 1.00 97.25 237 SER A C 1
ATOM 1872 O O . SER A 1 237 ? -19.282 4.207 7.815 1.00 97.25 237 SER A O 1
ATOM 1874 N N . ALA A 1 238 ? -19.095 3.614 9.968 1.00 97.62 238 ALA A N 1
ATOM 1875 C CA . ALA A 1 238 ? -20.239 4.365 10.463 1.00 97.62 238 ALA A CA 1
ATOM 1876 C C . ALA A 1 238 ? -20.137 4.548 11.988 1.00 97.62 238 ALA A C 1
ATOM 1878 O O . ALA A 1 238 ? -19.439 3.773 12.649 1.00 97.62 238 ALA A O 1
ATOM 1879 N N . PRO A 1 239 ? -20.858 5.528 12.563 1.00 98.38 239 PRO A N 1
ATOM 1880 C CA . PRO A 1 239 ? -20.992 5.640 14.008 1.00 98.38 239 PRO A CA 1
ATOM 1881 C C . PRO A 1 239 ? -21.527 4.350 14.643 1.00 98.38 239 PRO A C 1
ATOM 1883 O O . PRO A 1 239 ? -22.431 3.717 14.096 1.00 98.38 239 PRO A O 1
ATOM 1886 N N . PHE A 1 240 ? -21.026 3.997 15.825 1.00 97.69 240 PHE A N 1
ATOM 1887 C CA . PHE A 1 240 ? -21.380 2.758 16.527 1.00 97.69 240 PHE A CA 1
ATOM 1888 C C . PHE A 1 240 ? -21.732 3.026 17.994 1.00 97.69 240 PHE A C 1
ATOM 1890 O O . PHE A 1 240 ? -21.387 4.073 18.538 1.00 97.69 240 PHE A O 1
ATOM 1897 N N . LEU A 1 241 ? -22.452 2.102 18.632 1.00 97.69 241 LEU A N 1
ATOM 1898 C CA . LEU A 1 241 ? -22.751 2.192 20.064 1.00 97.69 241 LEU A CA 1
ATOM 1899 C C . LEU A 1 241 ? -21.515 1.830 20.883 1.00 97.69 241 LEU A C 1
ATOM 1901 O O . LEU A 1 241 ? -20.865 0.824 20.603 1.00 97.69 241 LEU A O 1
ATOM 1905 N N . LEU A 1 242 ? -21.210 2.638 21.894 1.00 96.56 242 LEU A N 1
ATOM 1906 C CA . LEU A 1 242 ? -20.109 2.388 22.808 1.00 96.56 242 LEU A CA 1
ATOM 1907 C C . LEU A 1 242 ? -20.356 1.076 23.578 1.00 96.56 242 LEU A C 1
ATOM 1909 O O . LEU A 1 242 ? -21.372 0.975 24.267 1.00 96.56 242 LEU A O 1
ATOM 1913 N N . PRO A 1 243 ? -19.455 0.077 23.494 1.00 95.31 243 PRO A N 1
ATOM 1914 C CA . PRO A 1 243 ? -19.583 -1.144 24.285 1.00 95.31 243 PRO A CA 1
ATOM 1915 C C . PRO A 1 243 ? -19.542 -0.835 25.786 1.00 95.31 243 PRO A C 1
ATOM 1917 O O . PRO A 1 243 ? -18.746 -0.004 26.222 1.00 95.31 243 PRO A O 1
ATOM 1920 N N . ALA A 1 244 ? -20.367 -1.515 26.584 1.00 93.19 244 ALA A N 1
ATOM 1921 C CA . ALA A 1 244 ? -20.503 -1.240 28.019 1.00 93.19 244 ALA A CA 1
ATOM 1922 C C . ALA A 1 244 ? -19.201 -1.493 28.806 1.00 93.19 244 ALA A C 1
ATOM 1924 O O . ALA A 1 244 ? -18.931 -0.868 29.831 1.00 93.19 244 ALA A O 1
ATOM 1925 N N . GLU A 1 245 ? -18.384 -2.422 28.323 1.00 93.12 245 GLU A N 1
ATOM 1926 C CA . GLU A 1 245 ? -17.086 -2.792 28.870 1.00 93.12 245 GLU A CA 1
ATOM 1927 C C . GLU A 1 245 ? -15.937 -1.889 28.398 1.00 93.12 245 GLU A C 1
ATOM 1929 O O . GLU A 1 245 ? -14.839 -1.963 28.958 1.00 93.12 245 GLU A O 1
ATOM 1934 N N . ALA A 1 246 ? -16.161 -1.038 27.390 1.00 94.44 246 ALA A N 1
ATOM 1935 C CA . ALA A 1 246 ? -15.118 -0.180 26.847 1.00 94.44 246 ALA A CA 1
ATOM 1936 C C . ALA A 1 246 ? -14.645 0.816 27.913 1.00 94.44 246 ALA A C 1
ATOM 1938 O O . ALA A 1 246 ? -15.444 1.496 28.553 1.00 94.44 246 ALA A O 1
ATOM 1939 N N . LYS A 1 247 ? -13.323 0.915 28.086 1.00 94.88 247 LYS A N 1
ATOM 1940 C CA . LYS A 1 247 ? -12.673 1.925 28.947 1.00 94.88 247 LYS A CA 1
ATOM 1941 C C . LYS A 1 247 ? -11.946 3.005 28.163 1.00 94.88 247 LYS A C 1
ATOM 1943 O O . LYS A 1 247 ? -11.544 4.038 28.698 1.00 94.88 247 LYS A O 1
ATOM 1948 N N . ILE A 1 248 ? -11.771 2.769 26.873 1.00 95.31 248 ILE A N 1
ATOM 1949 C CA . ILE A 1 248 ? -11.071 3.664 25.975 1.00 95.31 248 ILE A CA 1
ATOM 1950 C C . ILE A 1 248 ? -11.571 3.431 24.559 1.00 95.31 248 ILE A C 1
ATOM 1952 O O . ILE A 1 248 ? -11.870 2.305 24.177 1.00 95.31 248 ILE A O 1
ATOM 1956 N N . VAL A 1 249 ? -11.631 4.497 23.778 1.00 97.69 249 VAL A N 1
ATOM 1957 C CA . VAL A 1 249 ? -11.723 4.431 22.326 1.00 97.69 249 VAL A CA 1
ATOM 1958 C C . VAL A 1 249 ? -10.445 5.042 21.780 1.00 97.69 249 VAL A C 1
ATOM 1960 O O . VAL A 1 249 ? -10.103 6.173 22.123 1.00 97.69 249 VAL A O 1
ATOM 1963 N N . MET A 1 250 ? -9.726 4.310 20.939 1.00 98.38 250 MET A N 1
ATOM 1964 C CA . MET A 1 250 ? -8.611 4.864 20.171 1.00 98.38 250 MET A CA 1
ATOM 1965 C C . MET A 1 250 ? -8.957 4.809 18.693 1.00 98.38 250 MET A C 1
ATOM 1967 O O . MET A 1 250 ? -9.602 3.862 18.249 1.00 98.38 250 MET A O 1
ATOM 1971 N N . ALA A 1 251 ? -8.518 5.799 17.928 1.00 98.50 251 ALA A N 1
ATOM 1972 C CA . ALA A 1 251 ? -8.694 5.823 16.487 1.00 98.50 251 ALA A CA 1
ATOM 1973 C C . ALA A 1 251 ? -7.495 6.473 15.803 1.00 98.50 251 ALA A C 1
ATOM 1975 O O . ALA A 1 251 ? -6.877 7.378 16.352 1.00 98.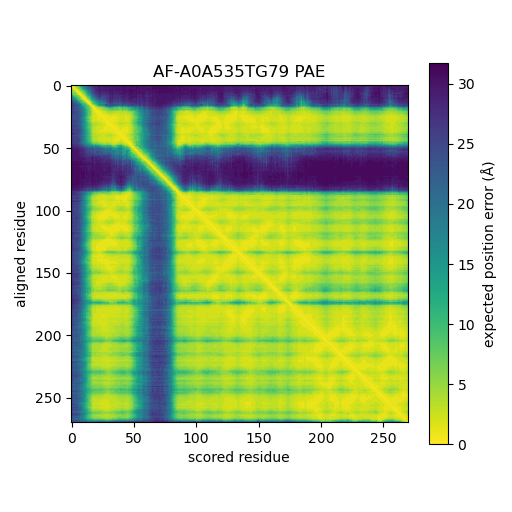50 251 ALA A O 1
ATOM 1976 N N . PHE A 1 252 ? -7.160 6.022 14.604 1.00 98.62 252 PHE A N 1
ATOM 1977 C CA . PHE A 1 252 ? -6.137 6.645 13.770 1.00 98.62 252 PHE A CA 1
ATOM 1978 C C . PHE A 1 252 ? -6.544 6.533 12.308 1.00 98.62 252 PHE A C 1
ATOM 1980 O O . PHE A 1 252 ? -7.312 5.642 11.938 1.00 98.62 252 PHE A O 1
ATOM 1987 N N . SER A 1 253 ? -5.993 7.400 11.469 1.00 98.69 253 SER A N 1
ATOM 1988 C CA . SER A 1 253 ? -6.232 7.349 10.029 1.00 98.69 253 SER A CA 1
ATOM 1989 C C . SER A 1 253 ? -4.942 7.191 9.236 1.00 98.69 253 SER A C 1
ATOM 1991 O O . SER A 1 253 ? -3.844 7.474 9.721 1.00 98.69 253 SER A O 1
ATOM 1993 N N . ILE A 1 254 ? -5.093 6.694 8.014 1.00 98.12 254 ILE A N 1
ATOM 1994 C CA . ILE A 1 254 ? -4.041 6.589 7.005 1.00 98.12 254 ILE A CA 1
ATOM 1995 C C . ILE A 1 254 ? -4.508 7.383 5.784 1.00 98.12 254 ILE A C 1
ATOM 1997 O O . ILE A 1 254 ? -5.698 7.351 5.459 1.00 98.12 254 ILE A O 1
ATOM 2001 N N . ASP A 1 255 ? -3.609 8.119 5.138 1.00 98.50 255 ASP A N 1
ATOM 2002 C CA . ASP A 1 255 ? -3.888 8.803 3.872 1.00 98.50 255 ASP A CA 1
ATOM 2003 C C . ASP A 1 255 ? -3.685 7.888 2.647 1.00 98.50 255 ASP A C 1
ATOM 2005 O O . ASP A 1 255 ? -3.293 6.722 2.757 1.00 98.50 255 ASP A O 1
ATOM 2009 N N . ARG A 1 256 ? -3.949 8.408 1.446 1.00 98.00 256 ARG A N 1
ATOM 2010 C CA . ARG A 1 256 ? -3.794 7.658 0.190 1.00 98.00 256 ARG A CA 1
ATOM 2011 C C . ARG A 1 256 ? -2.335 7.389 -0.191 1.00 98.00 256 ARG A C 1
ATOM 2013 O O . ARG A 1 256 ? -2.116 6.518 -1.025 1.00 98.00 256 ARG A O 1
ATOM 2020 N N . ASN A 1 257 ? -1.350 8.073 0.396 1.00 97.25 257 ASN A N 1
ATOM 2021 C CA . ASN A 1 257 ? 0.080 7.788 0.215 1.00 97.25 257 ASN A CA 1
ATOM 2022 C C . ASN A 1 257 ? 0.650 6.829 1.287 1.00 97.25 257 ASN A C 1
ATOM 2024 O O . ASN A 1 257 ? 1.834 6.478 1.252 1.00 97.25 257 ASN A O 1
ATOM 2028 N N . GLY A 1 258 ? -0.177 6.364 2.226 1.00 96.69 258 GLY A N 1
ATOM 2029 C CA . GLY A 1 258 ? 0.218 5.461 3.306 1.00 96.69 258 GLY A CA 1
ATOM 2030 C C . GLY A 1 258 ? 0.837 6.159 4.525 1.00 96.69 258 GLY A C 1
ATOM 2031 O O . GLY A 1 258 ? 1.456 5.493 5.359 1.00 96.69 258 GLY A O 1
ATOM 2032 N N . ASN A 1 259 ? 0.707 7.482 4.659 1.00 97.19 259 ASN A N 1
ATOM 2033 C CA . ASN A 1 259 ? 1.076 8.203 5.874 1.00 97.19 259 ASN A CA 1
ATOM 2034 C C . ASN A 1 259 ? 0.054 7.894 6.969 1.00 97.19 259 ASN A C 1
ATOM 2036 O O . ASN A 1 259 ? -1.128 8.223 6.867 1.00 97.19 259 ASN A O 1
ATOM 2040 N N . ARG A 1 260 ? 0.526 7.243 8.033 1.00 97.12 260 ARG A N 1
ATOM 2041 C CA . ARG A 1 260 ? -0.287 6.828 9.176 1.00 97.12 260 ARG A CA 1
ATOM 2042 C C . ARG A 1 260 ? -0.144 7.812 10.327 1.00 97.12 260 ARG A C 1
ATOM 2044 O O . ARG A 1 260 ? 0.967 8.135 10.742 1.00 97.12 260 ARG A O 1
ATOM 2051 N N . GLU A 1 261 ? -1.273 8.218 10.888 1.00 98.19 261 GLU A N 1
ATOM 2052 C CA . GLU A 1 261 ? -1.324 9.057 12.080 1.00 98.19 261 GLU A CA 1
ATOM 2053 C C . GLU A 1 261 ? -0.725 8.342 13.302 1.00 98.19 261 GLU A C 1
ATOM 2055 O O . GLU A 1 261 ? -1.099 7.212 13.634 1.00 98.19 261 GLU A O 1
ATOM 2060 N N . TYR A 1 262 ? 0.203 9.017 13.987 1.00 95.31 262 TYR A N 1
ATOM 2061 C CA . TYR A 1 262 ? 0.747 8.575 15.267 1.00 95.31 262 TYR A CA 1
ATOM 2062 C C . TYR A 1 262 ? 1.222 9.771 16.122 1.00 95.31 262 TYR A C 1
ATOM 2064 O O . TYR A 1 262 ? 2.022 10.573 15.636 1.00 95.31 262 TYR A O 1
ATOM 2072 N N . PRO A 1 263 ? 0.809 9.874 17.401 1.00 94.75 263 PRO A N 1
ATOM 2073 C CA . PRO A 1 263 ? -0.252 9.083 18.028 1.00 94.75 263 PRO A CA 1
ATOM 2074 C C . PRO A 1 263 ? -1.617 9.388 17.389 1.00 94.75 263 PRO A C 1
ATOM 2076 O O . PRO A 1 263 ? -1.838 10.487 16.893 1.00 94.75 263 PRO A O 1
ATOM 2079 N N . GLY A 1 264 ? -2.522 8.408 17.409 1.00 96.62 264 GLY A N 1
ATOM 2080 C CA . GLY A 1 264 ? -3.914 8.610 16.997 1.00 96.62 264 GLY A CA 1
ATOM 2081 C C . GLY A 1 264 ? -4.745 9.362 18.044 1.00 96.62 264 GLY A C 1
ATOM 2082 O O . GLY A 1 264 ? -4.269 9.705 19.129 1.00 96.62 264 GLY A O 1
ATOM 2083 N N . ALA A 1 265 ? -6.023 9.567 17.738 1.00 98.06 265 ALA A N 1
ATOM 2084 C CA . ALA A 1 265 ? -7.015 10.058 18.681 1.00 98.06 265 ALA A CA 1
ATOM 2085 C C . ALA A 1 265 ? -7.265 9.044 19.806 1.00 98.06 265 ALA A C 1
ATOM 2087 O O . ALA A 1 265 ? -7.357 7.839 19.574 1.00 98.06 265 ALA A O 1
ATOM 2088 N N . VAL A 1 266 ? -7.427 9.548 21.027 1.00 97.75 266 VAL A N 1
ATOM 2089 C CA . VAL A 1 266 ? -7.715 8.745 22.216 1.00 97.75 266 VAL A CA 1
ATOM 2090 C C . VAL A 1 266 ? -8.825 9.417 23.015 1.00 97.75 266 VAL A C 1
ATOM 2092 O O . VAL A 1 266 ? -8.740 10.605 23.319 1.00 97.75 266 VAL A O 1
ATOM 2095 N N . LEU A 1 267 ? -9.847 8.647 23.374 1.00 96.81 267 LEU A N 1
ATOM 2096 C CA . LEU A 1 267 ? -10.960 9.061 24.215 1.00 96.81 267 LEU A CA 1
ATOM 2097 C C . LEU A 1 267 ? -11.148 8.045 25.352 1.00 96.81 267 LEU A C 1
ATOM 2099 O O . LEU A 1 267 ? -11.666 6.956 25.111 1.00 96.81 267 LEU A O 1
ATOM 2103 N N . PRO A 1 268 ? -10.750 8.369 26.591 1.00 94.88 268 PRO A N 1
ATOM 2104 C CA . PRO A 1 268 ? -11.133 7.585 27.761 1.00 94.88 268 PRO A CA 1
ATOM 2105 C C . PRO A 1 268 ? -12.654 7.619 27.955 1.00 94.88 268 PRO A C 1
ATOM 2107 O O . PRO A 1 268 ? -13.267 8.680 27.830 1.00 94.88 268 PRO A O 1
ATOM 2110 N N . VAL A 1 269 ? -13.252 6.476 28.283 1.00 88.56 269 VAL A N 1
ATOM 2111 C CA . VAL A 1 269 ? -14.688 6.337 28.570 1.00 88.56 269 VAL A CA 1
ATOM 2112 C C . VAL A 1 269 ? -14.860 5.581 29.893 1.00 88.56 269 VAL A C 1
ATOM 2114 O O . VAL A 1 269 ? -14.083 4.672 30.186 1.00 88.56 269 VAL A O 1
ATOM 2117 N N . LEU A 1 270 ? -15.798 6.010 30.743 1.00 71.94 270 LEU A N 1
ATOM 2118 C CA . LEU A 1 270 ? -15.970 5.494 32.111 1.00 71.94 270 LEU A CA 1
ATOM 2119 C C . LEU A 1 270 ? -17.174 4.566 32.223 1.00 71.94 270 LEU A C 1
ATOM 2121 O O . LEU A 1 270 ? -18.270 5.020 31.835 1.00 71.94 270 LEU A O 1
#

Sequence (270 aa):
MEEITGTPSQNPNPQTSGLSSADRWLLRVRGDVQVEIVDDQGRRIGPFLEREDREEGLRVGWFRQKREDEGEEGRHLRQNQTLPSIFEVSIPGASYKPERTFTSVLLTQPGMYTCKFLGRSPSAVDVYFTGFNATTRLDTIYFHGVPISERSSAQFAYSTYDPPVNLVLTLQDEARREDIPPTAILNPRESQDTLPPRTTISLKGEQVIVSATDNPGGSGVLQTYYTTDAQTFSVYSAPFLLPAEAKIVMAFSIDRNGNREYPGAVLPVL

Foldseek 3Di:
DDDPPDDPPDDDQPDLPFLLQFQKKKKKKFAQWWKKKAFPVRAIWGFDDDPVVVVVVVPVVDDPDDDDDDDPDPPDDDPDDPDPRHIGDGQPPKDWDDDRGMIMIMHRHFTKMKMKIAHPAFWQMKIWMWGDDVPATFKIQIDTGHGHHNQKMKIWIAGSNDGDSFTWIWIDGPPDTDTHGGLDTGGRQQLPAQDFWAKEWDDDDQKIDIDIFDDVSYQTWSWKWKDQPVPDIDTDDDIDGRDPPGQKMWMWTAGSNGRTDPPTYIDGDD